Protein AF-A0A9E2EKY1-F1 (afdb_monomer_lite)

Foldseek 3Di:
DPPQQKAKAKDFDAPQWGADRVRDIDGDHDDAWDKTWMKMWIDSPPDIDIDTDIDTDHDPDPQFDWKAWDQWKWWQDPVRDTDTDGLVRPEEEDEAPDKTKIATDIAGPVRFDKFKAKDQDQPQWGAGRRRIIIGGRHALSLQVDFTWMWMWIGGPNGIDIDIYTYHYHYHPPQALLSAQPRHDQLSVLLNCVLNVNPCRQVVVPQLRGSPCNNVDDDCPPCLCPQLPHPDDDPPDACVNCVPPALSNQQSVCVVNVNDCRQVPDRSGGCLPVPCPHSSPPRPPPPDD

pLDDT: mean 80.79, std 17.16, range [29.14, 98.75]

Secondary structure (DSSP, 8-state):
------EEEEESPPTTEEE-TTS-EEE---S-SEEE--EEEEE-SS-EEEEE--EEEPPPPPPPPPPEE-SEEEEE-TT--EEEEEGGG--EEEEBT-EEEEE--EE-TT-PPPEEEEESPPTTEEE-TTSEEEEEBPTTGGGGPSEEEEEEEEETTEEEEEEEEEEEE--TT--HHHHHTTS-HHHHHHHHHHTT--TTT-TT-SS-TTHHHHHTTT-TTSHHHHS--TTPPTT--TTTTTTS-HHHHHHHHHHTT--GGGB-SSSSBTTTTTTTSSTTSSSSSS--

Radius of gyration: 36.33 Å; chains: 1; bounding box: 93×39×95 Å

Structure (mmCIF, N/CA/C/O backbone):
data_AF-A0A9E2EKY1-F1
#
_entry.id   AF-A0A9E2EKY1-F1
#
loop_
_atom_site.group_PDB
_atom_site.id
_atom_site.type_symbol
_atom_site.label_atom_id
_atom_site.label_alt_id
_atom_site.label_comp_id
_atom_site.label_asym_id
_atom_site.label_entity_id
_atom_site.label_seq_id
_atom_site.pdbx_PDB_ins_code
_atom_site.Cartn_x
_atom_site.Cartn_y
_atom_site.Cartn_z
_atom_site.occupancy
_atom_site.B_iso_or_equiv
_atom_site.auth_seq_id
_atom_site.auth_comp_id
_atom_site.auth_asym_id
_atom_site.auth_atom_id
_atom_site.pdbx_PDB_model_num
ATOM 1 N N . SER A 1 1 ? -60.606 -10.932 40.056 1.00 46.78 1 SER A N 1
ATOM 2 C CA . SER A 1 1 ? -59.665 -9.911 39.573 1.00 46.78 1 SER A CA 1
ATOM 3 C C . SER A 1 1 ? -60.451 -8.624 39.440 1.00 46.78 1 SER A C 1
ATOM 5 O O . SER A 1 1 ? -61.102 -8.417 38.422 1.00 46.78 1 SER A O 1
ATOM 7 N N . GLU A 1 2 ? -60.508 -7.845 40.518 1.00 49.62 2 GLU A N 1
ATOM 8 C CA . GLU A 1 2 ? -61.021 -6.471 40.477 1.00 49.62 2 GLU A CA 1
ATOM 9 C C . GLU A 1 2 ? -60.012 -5.677 39.631 1.00 49.62 2 GLU A C 1
ATOM 11 O O . GLU A 1 2 ? -58.808 -5.865 39.791 1.00 49.62 2 GLU A O 1
ATOM 16 N N . GLY A 1 3 ? -60.466 -4.908 38.645 1.00 52.19 3 GLY A N 1
ATOM 17 C CA . GLY A 1 3 ? -59.608 -4.182 37.700 1.00 52.19 3 GLY A CA 1
ATOM 18 C C . GLY A 1 3 ? -58.912 -2.966 38.314 1.00 52.19 3 GLY A C 1
ATOM 19 O O . GLY A 1 3 ? -58.930 -1.901 37.701 1.00 52.19 3 GLY A O 1
ATOM 20 N N . ASP A 1 4 ? -58.352 -3.112 39.513 1.00 62.75 4 ASP A N 1
ATOM 21 C CA . ASP A 1 4 ? -57.674 -2.036 40.222 1.00 62.75 4 ASP A CA 1
ATOM 22 C C . ASP A 1 4 ? -56.383 -1.665 39.487 1.00 62.75 4 ASP A C 1
ATOM 24 O O . ASP A 1 4 ? -55.585 -2.517 39.080 1.00 62.75 4 ASP A O 1
ATOM 28 N N . GLY A 1 5 ? -56.213 -0.365 39.245 1.00 80.62 5 GLY A N 1
ATOM 29 C CA . GLY A 1 5 ? -55.049 0.165 38.550 1.00 80.62 5 GLY A CA 1
ATOM 30 C C . GLY A 1 5 ? -53.796 -0.032 39.394 1.00 80.62 5 GLY A C 1
ATOM 31 O O . GLY A 1 5 ? -53.671 0.562 40.462 1.00 80.62 5 GLY A O 1
ATOM 32 N N . LEU A 1 6 ? -52.855 -0.839 38.905 1.00 89.12 6 LEU A N 1
ATOM 33 C CA . LEU A 1 6 ? -51.569 -1.020 39.568 1.00 89.12 6 LEU A CA 1
ATOM 34 C C . LEU A 1 6 ? -50.714 0.236 39.413 1.00 89.12 6 LEU A C 1
ATOM 36 O O . LEU A 1 6 ? -50.553 0.756 38.309 1.00 89.12 6 LEU A O 1
ATOM 40 N N . THR A 1 7 ? -50.134 0.693 40.518 1.00 90.94 7 THR A N 1
ATOM 41 C CA . THR A 1 7 ? -49.150 1.776 40.518 1.00 90.94 7 THR A CA 1
ATOM 42 C C . THR A 1 7 ? -47.769 1.199 40.787 1.00 90.94 7 THR A C 1
ATOM 44 O O . THR A 1 7 ? -47.569 0.495 41.777 1.00 90.94 7 THR A O 1
ATOM 47 N N . PHE A 1 8 ? -46.816 1.508 39.910 1.00 94.56 8 PHE A N 1
ATOM 48 C CA . PHE A 1 8 ? -45.422 1.089 40.026 1.00 94.56 8 PHE A CA 1
ATOM 49 C C . PHE A 1 8 ? -44.554 2.253 40.499 1.00 94.56 8 PHE A C 1
ATOM 51 O O . PHE A 1 8 ? -44.720 3.390 40.059 1.00 94.56 8 PHE A O 1
ATOM 58 N N . SER A 1 9 ? -43.615 1.966 41.394 1.00 94.19 9 SER A N 1
ATOM 59 C CA . SER A 1 9 ? -42.577 2.909 41.802 1.00 94.19 9 SER A CA 1
ATOM 60 C C . SER A 1 9 ? -41.261 2.182 42.054 1.00 94.19 9 SER A C 1
ATOM 62 O O . SER A 1 9 ? -41.240 0.986 42.346 1.00 94.19 9 SER A O 1
ATOM 64 N N . ALA A 1 10 ? -40.147 2.903 41.943 1.00 96.56 10 ALA A N 1
ATOM 65 C CA . ALA A 1 10 ? -38.825 2.364 42.221 1.00 96.56 10 ALA A CA 1
ATOM 66 C C . ALA A 1 10 ? -37.987 3.354 43.030 1.00 96.56 10 ALA A C 1
ATOM 68 O O . ALA A 1 10 ? -38.061 4.567 42.833 1.00 96.56 10 ALA A O 1
ATOM 69 N N . SER A 1 11 ? -37.159 2.821 43.923 1.00 96.00 11 SER A N 1
ATOM 70 C CA . SER A 1 11 ? -36.158 3.570 44.683 1.00 96.00 11 SER A CA 1
ATOM 71 C C . SER A 1 11 ? -34.792 2.896 44.558 1.00 96.00 11 SER A C 1
ATOM 73 O O . SER A 1 11 ? -34.702 1.711 44.239 1.00 96.00 11 SER A O 1
ATOM 75 N N . GLY A 1 12 ? -33.710 3.652 44.759 1.00 94.88 12 GLY A N 1
ATOM 76 C CA . GLY A 1 12 ? -32.348 3.117 44.638 1.00 94.88 12 GLY A CA 1
ATOM 77 C C . GLY A 1 12 ? -31.912 2.780 43.206 1.00 94.88 12 GLY A C 1
ATOM 78 O O . GLY A 1 12 ? -30.931 2.059 43.033 1.00 94.88 12 GLY A O 1
ATOM 79 N N . LEU A 1 13 ? -32.623 3.282 42.187 1.00 95.56 13 LEU A N 1
ATOM 80 C CA . LEU A 1 13 ? -32.183 3.203 40.792 1.00 95.56 13 LEU A CA 1
ATOM 81 C C . LEU A 1 13 ? -30.852 3.959 40.599 1.00 95.56 13 LEU A C 1
ATOM 83 O O . LEU A 1 13 ? -30.637 4.981 41.262 1.00 95.56 13 LEU A O 1
ATOM 87 N N . PRO A 1 14 ? -29.975 3.508 39.680 1.00 96.06 14 PRO A N 1
ATOM 88 C CA . PRO A 1 14 ? -28.796 4.278 39.304 1.00 96.06 14 PRO A CA 1
ATOM 89 C C . PRO A 1 14 ? -29.175 5.674 38.787 1.00 96.06 14 PRO A C 1
ATOM 91 O O . PRO A 1 14 ? -30.217 5.858 38.152 1.00 96.06 14 PRO A O 1
ATOM 94 N N . ALA A 1 15 ? -28.325 6.670 39.047 1.00 94.69 15 ALA A N 1
ATOM 95 C CA . ALA A 1 15 ? -28.591 8.052 38.650 1.00 94.69 15 ALA A CA 1
ATOM 96 C C . ALA A 1 15 ? -28.828 8.158 37.134 1.00 94.69 15 ALA A C 1
ATOM 98 O O . ALA A 1 15 ? -28.010 7.684 36.347 1.00 94.69 15 ALA A O 1
ATOM 99 N N . GLY A 1 16 ? -29.933 8.796 36.741 1.00 93.44 16 GLY A N 1
ATOM 100 C CA . GLY A 1 16 ? -30.347 8.940 35.342 1.00 93.44 16 GLY A CA 1
ATOM 101 C C . GLY A 1 16 ? -31.377 7.911 34.867 1.00 93.44 16 GLY A C 1
ATOM 102 O O . GLY A 1 16 ? -32.014 8.149 33.845 1.00 93.44 16 GLY A O 1
ATOM 103 N N . ALA A 1 17 ? -31.609 6.829 35.622 1.00 96.12 17 ALA A N 1
ATOM 104 C CA . ALA A 1 17 ? -32.729 5.917 35.392 1.00 96.12 17 ALA A CA 1
ATOM 105 C C . ALA A 1 17 ? -34.004 6.391 36.109 1.00 96.12 17 ALA A C 1
ATOM 107 O O . ALA A 1 17 ? -33.968 6.824 37.262 1.00 96.12 17 ALA A O 1
ATOM 108 N N . VAL A 1 18 ? -35.147 6.267 35.435 1.00 95.69 18 VAL A N 1
ATOM 109 C CA . VAL A 1 18 ? -36.478 6.631 35.939 1.00 95.69 18 VAL A CA 1
ATOM 110 C C . VAL A 1 18 ? -37.470 5.532 35.568 1.00 95.69 18 VAL A C 1
ATOM 112 O O . VAL A 1 18 ? -37.420 5.010 34.458 1.00 95.69 18 VAL A O 1
ATOM 115 N N . MET A 1 19 ? -38.373 5.185 36.488 1.00 95.94 19 MET A N 1
ATOM 116 C CA . MET A 1 19 ? -39.484 4.264 36.235 1.00 95.94 19 MET A CA 1
ATOM 117 C C . MET A 1 19 ? -40.773 5.047 35.963 1.00 95.94 19 MET A C 1
ATOM 119 O O . MET A 1 19 ? -41.102 5.955 36.728 1.00 95.94 19 MET A O 1
ATOM 123 N N . ASP A 1 20 ? -41.497 4.696 34.899 1.00 92.62 20 ASP A N 1
ATOM 124 C CA . ASP A 1 20 ? -42.830 5.241 34.627 1.00 92.62 20 ASP A CA 1
ATOM 125 C C . ASP A 1 20 ? -43.954 4.458 35.336 1.00 92.62 20 ASP A C 1
ATOM 127 O O . ASP A 1 20 ? -43.731 3.430 35.978 1.00 92.62 20 ASP A O 1
ATOM 131 N N . SER A 1 21 ? -45.196 4.935 35.212 1.00 86.94 21 SER A N 1
ATOM 132 C CA . SER A 1 21 ? -46.360 4.319 35.862 1.00 86.94 21 SER A CA 1
ATOM 133 C C . SER A 1 21 ? -46.747 2.945 35.304 1.00 86.94 21 SER A C 1
ATOM 135 O O . SER A 1 21 ? -47.619 2.298 35.875 1.00 86.94 21 SER A O 1
ATOM 137 N N . THR A 1 22 ? -46.130 2.492 34.208 1.00 88.44 22 THR A N 1
ATOM 138 C CA . THR A 1 22 ? -46.307 1.142 33.648 1.00 88.44 22 THR A CA 1
ATOM 139 C C . THR A 1 22 ? -45.242 0.158 34.139 1.00 88.44 22 THR A C 1
ATOM 141 O O . THR A 1 22 ? -45.314 -1.030 33.826 1.00 88.44 22 THR A O 1
ATOM 144 N N . GLY A 1 23 ? -44.267 0.636 34.921 1.00 90.25 23 GLY A N 1
ATOM 145 C CA . GLY A 1 23 ? -43.134 -0.150 35.403 1.00 90.25 23 GLY A CA 1
ATOM 146 C C . GLY A 1 23 ? -41.948 -0.186 34.434 1.00 90.25 23 GLY A C 1
ATOM 147 O O . GLY A 1 23 ? -40.977 -0.897 34.696 1.00 90.25 23 GLY A O 1
ATOM 148 N N . LEU A 1 24 ? -41.985 0.575 33.334 1.00 94.75 24 LEU A N 1
ATOM 149 C CA . LEU A 1 24 ? -40.870 0.661 32.397 1.00 94.75 24 LEU A CA 1
ATOM 150 C C . LEU A 1 24 ? -39.786 1.583 32.966 1.00 94.75 24 LEU A C 1
ATOM 152 O O . LEU A 1 24 ? -40.032 2.754 33.254 1.00 94.75 24 LEU A O 1
ATOM 156 N N . VAL A 1 25 ? -38.568 1.054 33.106 1.00 96.19 25 VAL A N 1
ATOM 157 C CA . VAL A 1 25 ? -37.387 1.835 33.493 1.00 96.19 25 VAL A CA 1
ATOM 158 C C . VAL A 1 25 ? -36.675 2.328 32.236 1.00 96.19 25 VAL A C 1
ATOM 160 O O . VAL A 1 25 ? -36.283 1.527 31.391 1.00 96.19 25 VAL A O 1
ATOM 163 N N . THR A 1 26 ? -36.488 3.640 32.117 1.00 95.69 26 THR A N 1
ATOM 164 C CA . THR A 1 26 ? -35.781 4.291 31.002 1.00 95.69 26 THR A CA 1
ATOM 165 C C . THR A 1 26 ? -34.764 5.307 31.514 1.00 95.69 26 THR A C 1
ATOM 167 O O . THR A 1 26 ? -34.753 5.641 32.698 1.00 95.69 26 THR A O 1
ATOM 170 N N . GLY A 1 27 ? -33.910 5.806 30.620 1.00 93.75 27 GLY A N 1
ATOM 171 C CA . GLY A 1 27 ? -32.989 6.905 30.899 1.00 93.75 27 GLY A CA 1
ATOM 172 C C . GLY A 1 27 ? -31.544 6.607 30.516 1.00 93.75 27 GLY A C 1
ATOM 173 O O . GLY A 1 27 ? -31.200 5.493 30.122 1.00 93.75 27 GLY A O 1
ATOM 174 N N . THR A 1 28 ? -30.703 7.631 30.635 1.00 93.62 28 THR A N 1
ATOM 175 C CA . THR A 1 28 ? -29.258 7.551 30.396 1.00 93.62 28 THR A CA 1
ATOM 176 C C . THR A 1 28 ? -28.558 7.634 31.738 1.00 93.62 28 THR A C 1
ATOM 178 O O . THR A 1 28 ? -28.744 8.608 32.465 1.00 93.62 28 THR A O 1
ATOM 181 N N . LEU A 1 29 ? -27.765 6.620 32.077 1.00 93.94 29 LEU A N 1
ATOM 182 C CA . LEU A 1 29 ? -27.058 6.588 33.352 1.00 93.94 29 LEU A CA 1
ATOM 183 C C . LEU A 1 29 ? -25.949 7.648 33.378 1.00 93.94 29 LEU A C 1
ATOM 185 O O . LEU A 1 29 ? -25.193 7.779 32.421 1.00 93.94 29 LEU A O 1
ATOM 189 N N . VAL A 1 30 ? -25.864 8.402 34.474 1.00 90.06 30 VAL A N 1
ATOM 190 C CA . VAL A 1 30 ? -24.897 9.508 34.664 1.00 90.06 30 VAL A CA 1
ATOM 191 C C . VAL A 1 30 ? -24.090 9.376 35.964 1.00 90.06 30 VAL A C 1
ATOM 193 O O . VAL A 1 30 ? -23.465 10.331 36.418 1.00 90.06 30 VAL A O 1
ATOM 196 N N . GLY A 1 31 ? -24.143 8.203 36.599 1.00 84.12 31 GLY A N 1
ATOM 197 C CA . GLY A 1 31 ? -23.430 7.883 37.838 1.00 84.12 31 GLY A CA 1
ATOM 198 C C . GLY A 1 31 ? -22.232 6.953 37.616 1.00 84.12 31 GLY A C 1
ATOM 199 O O . GLY A 1 31 ? -22.087 6.405 36.526 1.00 84.12 31 GLY A O 1
ATOM 200 N N . PRO A 1 32 ? -21.387 6.759 38.645 1.00 89.94 32 PRO A N 1
ATOM 201 C CA . PRO A 1 32 ? -20.232 5.873 38.554 1.00 89.94 32 PRO A CA 1
ATOM 202 C C . PRO A 1 32 ? -20.650 4.417 38.3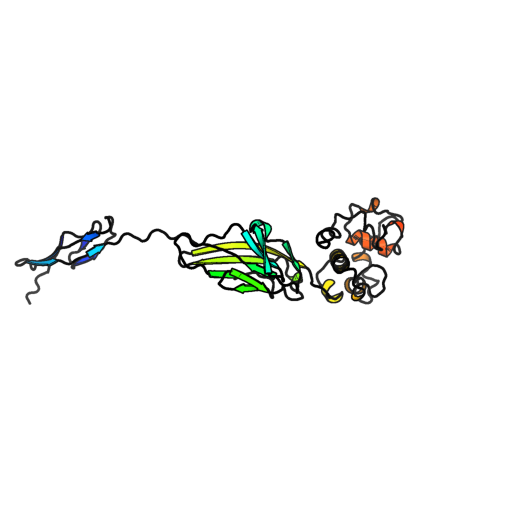31 1.00 89.94 32 PRO A C 1
ATOM 204 O O . PRO A 1 32 ? -21.728 3.991 38.752 1.00 89.94 32 PRO A O 1
ATOM 207 N N . ALA A 1 33 ? -19.748 3.629 37.753 1.00 93.06 33 ALA A N 1
ATOM 208 C CA . ALA A 1 33 ? -19.862 2.179 37.777 1.00 93.06 33 ALA A CA 1
ATOM 209 C C . ALA A 1 33 ? -20.013 1.650 39.215 1.00 93.06 33 ALA A C 1
ATOM 211 O O . ALA A 1 33 ? -19.408 2.157 40.165 1.00 93.06 33 ALA A O 1
ATOM 212 N N . GLY A 1 34 ? -20.809 0.601 39.388 1.00 94.19 34 GLY A N 1
ATOM 213 C CA . GLY A 1 34 ? -21.068 0.029 40.699 1.00 94.19 34 GLY A CA 1
ATOM 214 C C . GLY A 1 34 ? -22.214 -0.967 40.704 1.00 94.19 34 GLY A C 1
ATOM 215 O O . GLY A 1 34 ? -22.933 -1.140 39.724 1.00 94.19 34 GLY A O 1
ATOM 216 N N . THR A 1 35 ? -22.381 -1.641 41.838 1.00 96.50 35 THR A N 1
ATOM 217 C CA . THR A 1 35 ? -23.557 -2.479 42.081 1.00 96.50 35 THR A CA 1
ATOM 218 C C . THR A 1 35 ? -24.589 -1.679 42.860 1.00 96.50 35 THR A C 1
ATOM 220 O O . THR A 1 35 ? -24.308 -1.175 43.946 1.00 96.50 35 THR A O 1
ATOM 223 N N . TYR A 1 36 ? -25.782 -1.583 42.295 1.00 96.19 36 TYR A N 1
ATOM 224 C CA . TYR A 1 36 ? -26.954 -0.953 42.875 1.00 96.19 36 TYR A CA 1
ATOM 225 C C . TYR A 1 36 ? -27.949 -2.040 43.274 1.00 96.19 36 TYR A C 1
ATOM 227 O O . TYR A 1 36 ? -28.008 -3.095 42.643 1.00 96.19 36 TYR A O 1
ATOM 235 N N . THR A 1 37 ? -28.772 -1.764 44.283 1.00 97.38 37 THR A N 1
ATOM 236 C CA . THR A 1 37 ? -29.843 -2.676 44.708 1.00 97.38 37 THR A CA 1
ATOM 237 C C . THR A 1 37 ? -31.183 -1.947 44.662 1.00 97.38 37 THR A C 1
ATOM 239 O O . THR A 1 37 ? -31.691 -1.549 45.715 1.00 97.38 37 THR A O 1
ATOM 242 N N . PRO A 1 38 ? -31.745 -1.693 43.464 1.00 97.56 38 PRO A N 1
ATOM 243 C CA . PRO A 1 38 ? -33.024 -1.014 43.358 1.00 97.56 38 PRO A CA 1
ATOM 244 C C . PRO A 1 38 ? -34.131 -1.827 44.019 1.00 97.56 38 PRO A C 1
ATOM 246 O O . PRO A 1 38 ? -34.143 -3.058 43.957 1.00 97.56 38 PRO A O 1
ATOM 249 N N . VAL A 1 39 ? -35.078 -1.119 44.621 1.00 97.75 39 VAL A N 1
ATOM 250 C CA . VAL A 1 39 ? -36.300 -1.687 45.186 1.00 97.75 39 VAL A CA 1
ATOM 251 C C . VAL A 1 39 ? -37.461 -1.218 44.328 1.00 97.75 39 VAL A C 1
ATOM 253 O O . VAL A 1 39 ? -37.682 -0.013 44.205 1.00 97.75 39 VAL A O 1
ATOM 256 N N . VAL A 1 40 ? -38.190 -2.163 43.741 1.00 97.00 40 VAL A N 1
ATOM 257 C CA . VAL A 1 40 ? -39.409 -1.904 42.969 1.00 97.00 40 VAL A CA 1
ATOM 258 C C . VAL A 1 40 ? -40.606 -2.259 43.835 1.00 97.00 40 VAL A C 1
ATOM 260 O O . VAL A 1 40 ? -40.649 -3.353 44.396 1.00 97.00 40 VAL A O 1
ATOM 263 N N . THR A 1 41 ? -41.568 -1.347 43.920 1.00 95.56 41 THR A N 1
ATOM 264 C CA . THR A 1 41 ? -42.810 -1.498 44.678 1.00 95.56 41 THR A CA 1
ATOM 265 C C . THR A 1 41 ? -43.995 -1.417 43.724 1.00 95.56 41 THR A C 1
ATOM 267 O O . THR A 1 41 ? -44.077 -0.496 42.908 1.00 95.56 41 THR A O 1
ATOM 270 N N . VAL A 1 42 ? -44.922 -2.366 43.844 1.00 94.88 42 VAL A N 1
ATOM 271 C CA . VAL A 1 42 ? -46.223 -2.342 43.169 1.00 94.88 42 VAL A CA 1
ATOM 272 C C . VAL A 1 42 ? -47.332 -2.217 44.210 1.00 94.88 42 VAL A C 1
ATOM 274 O O . VAL A 1 42 ? -47.283 -2.878 45.249 1.00 94.88 42 VAL A O 1
ATOM 277 N N . SER A 1 43 ? -48.311 -1.359 43.932 1.00 92.31 43 SER A N 1
ATOM 278 C CA . SER A 1 43 ? -49.465 -1.093 44.793 1.00 92.31 43 SER A CA 1
ATOM 279 C C . SER A 1 43 ? -50.768 -1.252 44.016 1.00 92.31 43 SER A C 1
ATOM 281 O O . SER A 1 43 ? -50.854 -0.780 42.882 1.00 92.31 43 SER A O 1
ATOM 283 N N . ASP A 1 44 ? -51.784 -1.860 44.627 1.00 92.25 44 ASP A N 1
ATOM 284 C CA . ASP A 1 44 ? -53.176 -1.834 44.139 1.00 92.25 44 ASP A CA 1
ATOM 285 C C . ASP A 1 44 ? -54.015 -0.712 44.791 1.00 92.25 44 ASP A C 1
ATOM 287 O O . ASP A 1 44 ? -55.230 -0.648 44.623 1.00 92.25 44 ASP A O 1
ATOM 291 N N . GLY A 1 45 ? -53.376 0.182 45.559 1.00 88.06 45 GLY A N 1
ATOM 292 C CA . GLY A 1 45 ? -54.036 1.243 46.326 1.00 88.06 45 GLY A CA 1
ATOM 293 C C . GLY A 1 45 ? -54.495 0.820 47.727 1.00 88.06 45 GLY A C 1
ATOM 294 O O . GLY A 1 45 ? -54.858 1.681 48.530 1.00 88.06 45 GLY A O 1
ATOM 295 N N . THR A 1 46 ? -54.434 -0.474 48.054 1.00 89.19 46 THR A N 1
ATOM 296 C CA . THR A 1 46 ? -54.731 -1.016 49.391 1.00 89.19 46 THR A CA 1
ATOM 297 C C . THR A 1 46 ? -53.564 -1.794 49.991 1.00 89.19 46 THR A C 1
ATOM 299 O O . THR A 1 46 ? -53.328 -1.717 51.199 1.00 89.19 46 THR A O 1
ATOM 302 N N . THR A 1 47 ? -52.815 -2.514 49.160 1.00 91.19 47 THR A N 1
ATOM 303 C CA . THR A 1 47 ? -51.662 -3.325 49.539 1.00 91.19 47 THR A CA 1
ATOM 304 C C . THR A 1 47 ? -50.459 -2.990 48.671 1.00 91.19 47 THR A C 1
ATOM 306 O O . THR A 1 47 ? -50.598 -2.643 47.499 1.00 91.19 47 THR A O 1
ATOM 309 N N . GLU A 1 48 ? -49.265 -3.092 49.256 1.00 93.38 48 GLU A N 1
ATOM 310 C CA . GLU A 1 48 ? -47.996 -2.899 48.556 1.00 93.38 48 GLU A CA 1
ATOM 311 C C . GLU A 1 48 ? -47.119 -4.137 48.696 1.00 93.38 48 GLU A C 1
ATOM 313 O O . GLU A 1 48 ? -47.005 -4.723 49.776 1.00 93.38 48 GLU A O 1
ATOM 318 N N . VAL A 1 49 ? -46.463 -4.510 47.602 1.00 96.44 49 VAL A N 1
ATOM 319 C CA . VAL A 1 49 ? -45.449 -5.564 47.579 1.00 96.44 49 VAL A CA 1
ATOM 320 C C . VAL A 1 49 ? -44.200 -5.005 46.921 1.00 96.44 49 VAL A C 1
ATOM 322 O O . VAL A 1 49 ? -44.282 -4.345 45.884 1.00 96.44 49 VAL A O 1
ATOM 325 N N . SER A 1 50 ? -43.037 -5.277 47.510 1.00 96.69 50 SER A N 1
ATOM 326 C CA . SER A 1 50 ? -41.754 -4.854 46.964 1.00 96.69 50 SER A CA 1
ATOM 327 C C . SER A 1 50 ? -40.803 -6.020 46.738 1.00 96.69 50 SER A C 1
ATOM 329 O O . SER A 1 50 ? -40.882 -7.071 47.377 1.00 96.69 50 SER A O 1
ATOM 331 N N . THR A 1 51 ? -39.894 -5.830 45.792 1.00 97.50 51 THR A N 1
ATOM 332 C CA . THR A 1 51 ? -38.790 -6.745 45.520 1.00 97.50 51 THR A CA 1
ATOM 333 C C . THR A 1 51 ? -37.536 -5.951 45.199 1.00 97.50 51 THR A C 1
ATOM 335 O O . THR A 1 51 ? -37.613 -4.798 44.768 1.00 97.50 51 THR A O 1
ATOM 338 N N . SER A 1 52 ? -36.376 -6.558 45.417 1.00 97.19 52 SER A N 1
ATOM 339 C CA . SER A 1 52 ? -35.092 -5.968 45.068 1.00 97.19 52 SER A CA 1
ATOM 340 C C . SER A 1 52 ? -34.277 -6.911 44.202 1.00 97.19 52 SER A C 1
ATOM 342 O O . SER A 1 52 ? -34.420 -8.133 44.258 1.00 97.19 52 SER A O 1
ATOM 344 N N . PHE A 1 53 ? -33.414 -6.328 43.381 1.00 96.44 53 PHE A N 1
ATOM 345 C CA . PHE A 1 53 ? -32.495 -7.067 42.527 1.00 96.44 53 PHE A CA 1
ATOM 346 C C . PHE A 1 53 ? -31.142 -6.364 42.485 1.00 96.44 53 PHE A C 1
ATOM 348 O O . PHE A 1 53 ? -31.040 -5.177 42.781 1.00 96.44 53 PHE A O 1
ATOM 355 N N . SER A 1 54 ? -30.096 -7.109 42.133 1.00 97.00 54 SER A N 1
ATOM 356 C CA . SER A 1 54 ? -28.764 -6.545 41.918 1.00 97.00 54 SER A CA 1
ATOM 357 C C . SER A 1 54 ? -28.666 -5.993 40.499 1.00 97.00 54 SER A C 1
ATOM 359 O O . SER A 1 54 ? -28.905 -6.725 39.537 1.00 97.00 54 SER A O 1
ATOM 361 N N . TRP A 1 55 ? -28.308 -4.719 40.365 1.00 95.81 55 TRP A N 1
ATOM 362 C CA . TRP A 1 55 ? -28.024 -4.068 39.090 1.00 95.81 55 TRP A CA 1
ATOM 363 C C . TRP A 1 55 ? -26.564 -3.630 39.064 1.00 95.81 55 TRP A C 1
ATOM 365 O O . TRP A 1 55 ? -26.166 -2.696 39.756 1.00 95.81 55 TRP A O 1
ATOM 375 N N . VAL A 1 56 ? -25.762 -4.286 38.229 1.00 95.06 56 VAL A N 1
ATOM 376 C CA . VAL A 1 56 ? -24.379 -3.877 37.967 1.00 95.06 56 VAL A CA 1
ATOM 377 C C . VAL A 1 56 ? -24.355 -2.853 36.833 1.00 95.06 56 VAL A C 1
ATOM 379 O O . VAL A 1 56 ? -24.728 -3.164 35.704 1.00 95.06 56 VAL A O 1
ATOM 382 N N . VAL A 1 57 ? -23.928 -1.631 37.140 1.00 94.56 57 VAL A N 1
ATOM 383 C CA . VAL A 1 57 ? -23.600 -0.591 36.160 1.00 94.56 57 VAL A CA 1
ATOM 384 C C . VAL A 1 57 ? -22.101 -0.667 35.903 1.00 94.56 57 VAL A C 1
ATOM 386 O O . VAL A 1 57 ? -21.308 -0.555 36.836 1.00 94.56 57 VAL A O 1
ATOM 389 N N . SER A 1 58 ? -21.709 -0.887 34.653 1.00 91.94 58 SER A N 1
ATOM 390 C CA . SER A 1 58 ? -20.311 -0.844 34.224 1.00 91.94 58 SER A CA 1
ATOM 391 C C . SER A 1 58 ? -19.951 0.541 33.696 1.00 91.94 58 SER A C 1
ATOM 393 O O . SER A 1 58 ? -20.799 1.228 33.126 1.00 91.94 58 SER A O 1
ATOM 395 N N . GLU A 1 59 ? -18.683 0.916 33.834 1.00 89.00 59 GLU A N 1
ATOM 396 C CA . GLU A 1 59 ? -18.134 2.074 33.125 1.00 89.00 59 GLU A CA 1
ATOM 397 C C . GLU A 1 59 ? -18.141 1.773 31.616 1.00 89.00 59 GLU A C 1
ATOM 399 O O . GLU A 1 59 ? -17.954 0.605 31.239 1.00 89.00 59 GLU A O 1
ATOM 404 N N . PRO A 1 60 ? -18.355 2.767 30.736 1.00 83.25 60 PRO A N 1
ATOM 405 C CA . PRO A 1 60 ? -18.112 2.582 29.314 1.00 83.25 60 PRO A CA 1
ATOM 406 C C . PRO A 1 60 ? -16.666 2.129 29.090 1.00 83.25 60 PRO A C 1
ATOM 408 O O . PRO A 1 60 ? -15.753 2.569 29.792 1.00 83.25 60 PRO A O 1
ATOM 411 N N . ALA A 1 61 ? -16.441 1.262 28.101 1.00 82.75 61 ALA A N 1
ATOM 412 C CA . ALA A 1 61 ? -15.077 0.969 27.680 1.00 82.75 61 ALA A CA 1
ATOM 413 C C . ALA A 1 61 ? -14.389 2.277 27.234 1.00 82.75 61 ALA A C 1
ATOM 415 O O . ALA A 1 61 ? -15.058 3.134 26.640 1.00 82.75 61 ALA A O 1
ATOM 416 N N . PRO A 1 62 ? -13.083 2.452 27.502 1.00 85.12 62 PRO A N 1
ATOM 417 C CA . PRO A 1 62 ? -12.337 3.581 26.966 1.00 85.12 62 PRO A CA 1
ATOM 418 C C . PRO A 1 62 ? -12.484 3.645 25.438 1.00 85.12 62 PRO A C 1
ATOM 420 O O . PRO A 1 62 ? -12.523 2.587 24.798 1.00 85.12 62 PRO A O 1
ATOM 423 N N . PRO A 1 63 ? -12.552 4.848 24.835 1.00 89.94 63 PRO A N 1
ATOM 424 C CA . PRO A 1 63 ? -12.464 4.984 23.387 1.00 89.94 63 PRO A CA 1
ATOM 425 C C . PRO A 1 63 ? -11.220 4.255 22.883 1.00 89.94 63 PRO A C 1
ATOM 427 O O . PRO A 1 63 ? -10.145 4.442 23.445 1.00 89.94 63 PRO A O 1
ATOM 430 N N . GLN A 1 64 ? -11.392 3.417 21.869 1.00 93.75 64 GLN A N 1
ATOM 431 C CA . GLN A 1 64 ? -10.291 2.680 21.260 1.00 93.75 64 GLN A CA 1
ATOM 432 C C . GLN A 1 64 ? -9.680 3.518 20.130 1.00 93.75 64 GLN A C 1
ATOM 434 O O . GLN A 1 64 ? -10.406 4.230 19.427 1.00 93.75 64 GLN A O 1
ATOM 439 N N . ALA A 1 65 ? -8.365 3.446 19.968 1.00 95.31 65 ALA A N 1
ATOM 440 C CA . ALA A 1 65 ? -7.599 4.091 18.915 1.00 95.31 65 ALA A CA 1
ATOM 441 C C . ALA A 1 65 ? -7.288 3.092 17.784 1.00 95.31 65 ALA A C 1
ATOM 443 O O . ALA A 1 65 ? -7.091 1.908 18.046 1.00 95.31 65 ALA A O 1
ATOM 444 N N . PRO A 1 66 ? -7.243 3.536 16.515 1.00 97.06 66 PRO A N 1
ATOM 445 C CA . PRO A 1 66 ? -6.833 2.668 15.417 1.00 97.06 66 PRO A CA 1
ATOM 446 C C . PRO A 1 66 ? -5.337 2.299 15.518 1.00 97.06 66 PRO A C 1
ATOM 448 O O . PRO A 1 66 ? -4.585 2.964 16.236 1.00 97.06 66 PRO A O 1
ATOM 451 N N . PRO A 1 67 ? -4.877 1.280 14.767 1.00 98.12 67 PRO A N 1
ATOM 452 C CA . PRO A 1 67 ? -3.463 0.917 14.719 1.00 98.12 67 PRO A CA 1
ATOM 453 C C . PRO A 1 67 ? -2.560 2.051 14.232 1.00 98.12 67 PRO A C 1
ATOM 455 O O . PRO A 1 67 ? -2.935 2.828 13.356 1.00 98.12 67 PRO A O 1
ATOM 458 N N . GLU A 1 68 ? -1.330 2.095 14.732 1.00 97.50 68 GLU A N 1
ATOM 459 C CA . GLU A 1 68 ? -0.301 3.048 14.319 1.00 97.50 68 GLU A CA 1
ATOM 460 C C . GLU A 1 68 ? 0.837 2.317 13.601 1.00 97.50 68 GLU A C 1
ATOM 462 O O . GLU A 1 68 ? 1.379 1.339 14.119 1.00 97.50 68 GLU A O 1
ATOM 467 N N . PHE A 1 69 ? 1.214 2.785 12.408 1.00 97.88 69 PHE A N 1
ATOM 468 C CA . PHE A 1 69 ? 2.378 2.259 11.692 1.00 97.88 69 PHE A CA 1
ATOM 469 C C . PHE A 1 69 ? 3.684 2.597 12.418 1.00 97.88 69 PHE A C 1
ATOM 471 O O . PHE A 1 69 ? 3.853 3.687 12.967 1.00 97.88 69 PHE A O 1
ATOM 478 N N . ALA A 1 70 ? 4.649 1.680 12.353 1.00 96.88 70 ALA A N 1
ATOM 479 C CA . ALA A 1 70 ? 6.034 1.993 12.671 1.00 96.88 70 ALA A CA 1
ATOM 480 C C . ALA A 1 70 ? 6.573 3.050 11.691 1.00 96.88 70 ALA A C 1
ATOM 482 O O . ALA A 1 70 ? 6.146 3.117 10.543 1.00 96.88 70 ALA A O 1
ATOM 483 N N . ALA A 1 71 ? 7.545 3.859 12.120 1.00 96.00 71 ALA A N 1
ATOM 484 C CA . ALA A 1 71 ? 8.122 4.897 11.259 1.00 96.00 71 ALA A CA 1
ATOM 485 C C . ALA A 1 71 ? 8.856 4.326 10.030 1.00 96.00 71 ALA A C 1
ATOM 487 O O . ALA A 1 71 ? 9.022 5.026 9.033 1.00 96.00 71 ALA A O 1
ATOM 488 N N . THR A 1 72 ? 9.296 3.071 10.101 1.00 96.06 72 THR A N 1
ATOM 489 C CA . THR A 1 72 ? 10.038 2.384 9.045 1.00 96.06 72 THR A CA 1
ATOM 490 C C . THR A 1 72 ? 9.309 1.128 8.580 1.00 96.06 72 THR A C 1
ATOM 492 O O . THR A 1 72 ? 8.594 0.488 9.354 1.00 96.06 72 THR A O 1
ATOM 495 N N . ALA A 1 73 ? 9.548 0.752 7.328 1.00 96.25 73 ALA A N 1
ATOM 496 C CA . ALA A 1 73 ? 9.302 -0.590 6.814 1.00 96.25 73 ALA A CA 1
ATOM 497 C C . ALA A 1 73 ? 10.637 -1.244 6.449 1.00 96.25 73 ALA A C 1
ATOM 499 O O . ALA A 1 73 ? 11.610 -0.558 6.137 1.00 96.25 73 ALA A O 1
ATOM 500 N N . ASP A 1 74 ? 10.675 -2.568 6.491 1.00 95.69 74 ASP A N 1
ATOM 501 C CA . ASP A 1 74 ? 11.896 -3.344 6.312 1.00 95.69 74 ASP A CA 1
ATOM 502 C C . ASP A 1 74 ? 11.953 -3.913 4.894 1.00 95.69 74 ASP A C 1
ATOM 504 O O . ASP A 1 74 ? 11.149 -4.779 4.547 1.00 95.69 74 ASP A O 1
ATOM 508 N N . TRP A 1 75 ? 12.906 -3.458 4.081 1.00 92.62 75 TRP A N 1
ATOM 509 C CA . TRP A 1 75 ? 13.250 -4.111 2.818 1.00 92.62 75 TRP A CA 1
ATOM 510 C C . TRP A 1 75 ? 14.065 -5.367 3.082 1.00 92.62 75 TRP A C 1
ATOM 512 O O . TRP A 1 75 ? 15.003 -5.345 3.880 1.00 92.62 75 TRP A O 1
ATOM 522 N N . ILE A 1 76 ? 13.724 -6.453 2.397 1.00 90.06 76 ILE A N 1
ATOM 523 C CA . ILE A 1 76 ? 14.386 -7.744 2.550 1.00 90.06 76 ILE A CA 1
ATOM 524 C C . ILE A 1 76 ? 14.980 -8.140 1.202 1.00 90.06 76 ILE A C 1
ATOM 526 O O . ILE A 1 76 ? 14.258 -8.343 0.227 1.00 90.06 76 ILE A O 1
ATOM 530 N N . ASP A 1 77 ? 16.306 -8.238 1.128 1.00 87.12 77 ASP A N 1
ATOM 531 C CA . ASP A 1 77 ? 16.955 -8.695 -0.101 1.00 87.12 77 ASP A CA 1
ATOM 532 C C . ASP A 1 77 ? 16.809 -10.216 -0.296 1.00 87.12 77 ASP A C 1
ATOM 534 O O . ASP A 1 77 ? 16.338 -10.961 0.565 1.00 87.12 77 ASP A O 1
ATOM 538 N N . THR A 1 78 ? 17.262 -10.719 -1.445 1.00 87.56 78 THR A N 1
ATOM 539 C CA . THR A 1 78 ? 17.196 -12.158 -1.759 1.00 87.56 78 THR A CA 1
ATOM 540 C C . THR A 1 78 ? 18.063 -13.024 -0.830 1.00 87.56 78 THR A C 1
ATOM 542 O O . THR A 1 78 ? 17.835 -14.230 -0.725 1.00 87.56 78 THR A O 1
ATOM 545 N N . ALA A 1 79 ? 19.048 -12.438 -0.143 1.00 89.19 79 ALA A N 1
ATOM 546 C CA . ALA A 1 79 ? 19.861 -13.122 0.860 1.00 89.19 79 ALA A CA 1
ATOM 547 C C . ALA A 1 79 ? 19.207 -13.121 2.259 1.00 89.19 79 ALA A C 1
ATOM 549 O O . ALA A 1 79 ? 19.704 -13.800 3.159 1.00 89.19 79 ALA A O 1
ATOM 550 N N . GLY A 1 80 ? 18.084 -12.415 2.434 1.00 89.75 80 GLY A N 1
ATOM 551 C CA . GLY A 1 80 ? 17.364 -12.274 3.696 1.00 89.75 80 GLY A CA 1
ATOM 552 C C . GLY A 1 80 ? 17.922 -11.181 4.609 1.00 89.75 80 GLY A C 1
ATOM 553 O O . GLY A 1 80 ? 17.588 -11.159 5.796 1.00 89.75 80 GLY A O 1
ATOM 554 N N . ASN A 1 81 ? 18.783 -10.297 4.100 1.00 91.62 81 ASN A N 1
ATOM 555 C CA . ASN A 1 81 ? 19.245 -9.140 4.858 1.00 91.62 81 ASN A CA 1
ATOM 556 C C . ASN A 1 81 ? 18.120 -8.109 4.955 1.00 91.62 81 ASN A C 1
ATOM 558 O O . ASN A 1 81 ? 17.384 -7.898 3.994 1.00 91.62 81 ASN A O 1
ATOM 562 N N . VAL A 1 82 ? 18.014 -7.467 6.118 1.00 93.94 82 VAL A N 1
ATOM 563 C CA . VAL A 1 82 ? 16.959 -6.500 6.427 1.00 93.94 82 VAL A CA 1
ATOM 564 C C . VAL A 1 82 ? 17.517 -5.082 6.407 1.00 93.94 82 VAL A C 1
ATOM 566 O O . VAL A 1 82 ? 18.493 -4.787 7.102 1.00 93.94 82 VAL A O 1
ATOM 569 N N . PHE A 1 83 ? 16.856 -4.203 5.660 1.00 91.81 83 PHE A N 1
ATOM 570 C CA . PHE A 1 83 ? 17.203 -2.797 5.503 1.00 91.81 83 PHE A CA 1
ATOM 571 C C . PHE A 1 83 ? 16.000 -1.925 5.894 1.00 91.81 83 PHE A C 1
ATOM 573 O O . PHE A 1 83 ? 15.031 -1.851 5.138 1.00 91.81 83 PHE A O 1
ATOM 580 N N . PRO A 1 84 ? 16.019 -1.283 7.075 1.00 93.44 84 PRO A N 1
ATOM 581 C CA . PRO A 1 84 ? 14.934 -0.405 7.488 1.00 93.44 84 PRO A CA 1
ATOM 582 C C . PRO A 1 84 ? 14.952 0.888 6.667 1.00 93.44 84 PRO A C 1
ATOM 584 O O . PRO A 1 84 ? 15.955 1.602 6.636 1.00 93.44 84 PRO A O 1
ATOM 587 N N . THR A 1 85 ? 13.813 1.218 6.069 1.00 90.81 85 THR A N 1
ATOM 588 C CA . THR A 1 85 ? 13.598 2.427 5.267 1.00 90.81 85 THR A CA 1
ATOM 589 C C . THR A 1 85 ? 12.472 3.238 5.888 1.00 90.81 85 THR A C 1
ATOM 591 O O . THR A 1 85 ? 11.446 2.684 6.288 1.00 90.81 85 THR A O 1
ATOM 594 N N . LEU A 1 86 ? 12.648 4.556 5.999 1.00 91.94 86 LEU A N 1
ATOM 595 C CA . LEU A 1 86 ? 11.591 5.448 6.476 1.00 91.94 86 LEU A CA 1
ATO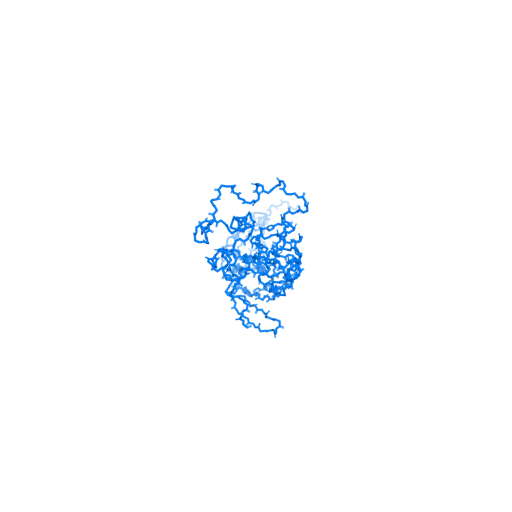M 596 C C . LEU A 1 86 ? 10.367 5.319 5.561 1.00 91.94 86 LEU A C 1
ATOM 598 O O . LEU A 1 86 ? 10.510 5.327 4.343 1.00 91.94 86 LEU A O 1
ATOM 602 N N . LEU A 1 87 ? 9.159 5.24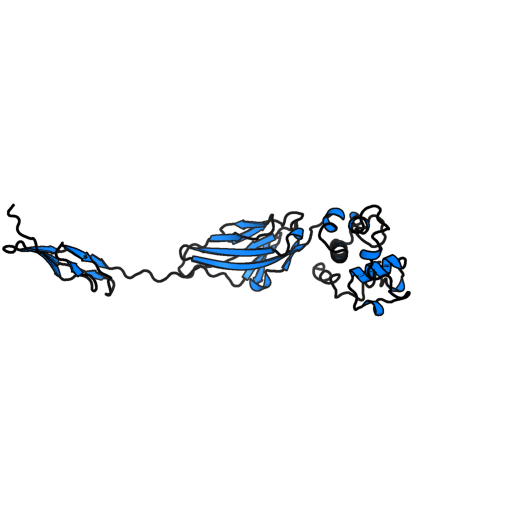3 6.127 1.00 90.62 87 LEU A N 1
ATOM 603 C CA . LEU A 1 87 ? 7.939 5.116 5.318 1.00 90.62 87 LEU A CA 1
ATOM 604 C C . LEU A 1 87 ? 7.778 6.254 4.302 1.00 90.62 87 LEU A C 1
ATOM 606 O O . LEU A 1 87 ? 7.297 6.023 3.198 1.00 90.62 87 LEU A O 1
ATOM 610 N N . ALA A 1 88 ? 8.214 7.463 4.660 1.00 87.19 88 ALA A N 1
ATOM 611 C CA . ALA A 1 88 ? 8.187 8.624 3.772 1.00 87.19 88 ALA A CA 1
ATOM 612 C C . ALA A 1 88 ? 9.113 8.483 2.548 1.00 87.19 88 ALA A C 1
ATOM 614 O O . ALA A 1 88 ? 8.872 9.139 1.539 1.00 87.19 88 ALA A O 1
ATOM 615 N N . ASP A 1 89 ? 10.118 7.608 2.629 1.00 87.50 89 ASP A N 1
ATOM 616 C CA . ASP A 1 89 ? 11.135 7.389 1.598 1.00 87.50 89 ASP A CA 1
ATOM 617 C C . ASP A 1 89 ? 10.929 6.051 0.863 1.00 87.50 89 ASP A C 1
ATOM 619 O O . ASP A 1 89 ? 11.771 5.634 0.076 1.00 87.50 89 ASP A O 1
ATOM 623 N N . LEU A 1 90 ? 9.826 5.339 1.130 1.00 85.94 90 LEU A N 1
ATOM 624 C CA . LEU A 1 90 ? 9.563 4.011 0.561 1.00 85.94 90 LEU A CA 1
ATOM 625 C C . LEU A 1 90 ? 9.108 4.052 -0.912 1.00 85.94 90 LEU A C 1
ATOM 627 O O . LEU A 1 90 ? 9.085 3.022 -1.592 1.00 85.94 90 LEU A O 1
ATOM 631 N N . GLY A 1 91 ? 8.699 5.229 -1.390 1.00 80.75 91 GLY A N 1
ATOM 632 C CA . GLY A 1 91 ? 8.387 5.466 -2.798 1.00 80.75 91 GLY A CA 1
ATOM 633 C C . GLY A 1 91 ? 9.639 5.448 -3.678 1.00 80.75 91 GLY A C 1
ATOM 634 O O . GLY A 1 91 ? 10.762 5.512 -3.189 1.00 80.75 91 GLY A O 1
ATOM 635 N N . GLY A 1 92 ? 9.450 5.365 -4.993 1.00 80.25 92 GLY A N 1
ATOM 636 C CA . GLY A 1 92 ? 10.564 5.325 -5.943 1.00 80.25 92 GLY A CA 1
ATOM 637 C C . GLY A 1 92 ? 10.289 4.463 -7.166 1.00 80.25 92 GLY A C 1
ATOM 638 O O . GLY A 1 92 ? 9.144 4.104 -7.447 1.00 80.25 92 GLY A O 1
ATOM 639 N N . VAL A 1 93 ? 11.351 4.144 -7.901 1.00 80.12 93 VAL A N 1
ATOM 640 C CA . VAL A 1 93 ? 11.282 3.299 -9.095 1.00 80.12 93 VAL A CA 1
ATOM 641 C C . VAL A 1 93 ? 11.529 1.847 -8.697 1.00 80.12 93 VAL A C 1
ATOM 643 O O . VAL A 1 93 ? 12.571 1.523 -8.136 1.00 80.12 93 VAL A O 1
ATOM 646 N N . ILE A 1 94 ? 10.592 0.961 -9.024 1.00 84.94 94 ILE A N 1
ATOM 647 C CA . ILE A 1 94 ? 10.794 -0.492 -8.978 1.00 84.94 94 ILE A CA 1
ATOM 648 C C . ILE A 1 94 ? 10.907 -1.036 -10.402 1.00 84.94 94 ILE A C 1
ATOM 650 O O . ILE A 1 94 ? 10.389 -0.435 -11.337 1.00 84.94 94 ILE A O 1
ATOM 654 N N . SER A 1 95 ? 11.561 -2.178 -10.587 1.00 83.31 95 SER A N 1
ATOM 655 C CA . SER A 1 95 ? 11.660 -2.821 -11.903 1.00 83.31 95 SER A CA 1
ATOM 656 C C . SER A 1 95 ? 10.648 -3.960 -12.034 1.00 83.31 95 SER A C 1
ATOM 658 O O . SER A 1 95 ? 10.402 -4.699 -11.076 1.00 83.31 95 SER A O 1
ATOM 660 N N . GLU A 1 96 ? 10.052 -4.134 -13.213 1.00 84.56 96 GLU A N 1
ATOM 661 C CA . GLU A 1 96 ? 9.275 -5.338 -13.509 1.00 84.56 96 GLU A CA 1
ATOM 662 C C . GLU A 1 96 ? 10.149 -6.577 -13.367 1.00 84.56 96 GLU A C 1
ATOM 664 O O . GLU A 1 96 ? 11.353 -6.553 -13.619 1.00 84.56 96 GLU A O 1
ATOM 669 N N . THR A 1 97 ? 9.532 -7.697 -13.002 1.00 81.94 97 THR A N 1
ATOM 670 C CA . THR A 1 97 ? 10.171 -9.007 -12.800 1.00 81.94 97 THR A CA 1
ATOM 671 C C . THR A 1 97 ? 11.201 -9.070 -11.667 1.00 81.94 97 THR A C 1
ATOM 673 O O . THR A 1 97 ? 11.502 -10.171 -11.202 1.00 81.94 97 THR A O 1
ATOM 676 N N . ALA A 1 98 ? 11.676 -7.929 -11.159 1.00 85.62 98 ALA A N 1
ATOM 677 C CA . ALA A 1 98 ? 12.479 -7.859 -9.952 1.00 85.62 98 ALA A CA 1
ATOM 678 C C . ALA A 1 98 ? 11.612 -8.201 -8.737 1.00 85.62 98 ALA A C 1
ATOM 680 O O . ALA A 1 98 ? 10.521 -7.658 -8.546 1.00 85.62 98 ALA A O 1
ATOM 681 N N . ALA A 1 99 ? 12.100 -9.142 -7.931 1.00 89.25 99 ALA A N 1
ATOM 682 C CA . ALA A 1 99 ? 11.418 -9.533 -6.713 1.00 89.25 99 ALA A CA 1
ATOM 683 C C . ALA A 1 99 ? 11.494 -8.403 -5.684 1.00 89.25 99 ALA A C 1
ATOM 685 O O . ALA A 1 99 ? 12.564 -7.862 -5.409 1.00 89.25 99 ALA A O 1
ATOM 686 N N . LEU A 1 100 ? 10.343 -8.104 -5.103 1.00 93.12 100 LEU A N 1
ATOM 687 C CA . LEU A 1 100 ? 10.151 -7.176 -4.013 1.00 93.12 100 LEU A CA 1
ATOM 688 C C . LEU A 1 100 ? 9.744 -7.957 -2.764 1.00 93.12 100 LEU A C 1
ATOM 690 O O . LEU A 1 100 ? 8.904 -8.859 -2.839 1.00 93.12 100 LEU A O 1
ATOM 694 N N . ASP A 1 101 ? 10.321 -7.595 -1.624 1.00 95.50 101 ASP A N 1
ATOM 695 C CA . ASP A 1 101 ? 9.945 -8.118 -0.314 1.00 95.50 101 ASP A CA 1
ATOM 696 C C . ASP A 1 101 ? 10.098 -7.004 0.726 1.00 95.50 101 ASP A C 1
ATOM 698 O O . ASP A 1 101 ? 11.209 -6.578 1.045 1.00 95.50 101 ASP A O 1
ATOM 702 N N . ILE A 1 102 ? 8.967 -6.483 1.199 1.00 96.12 102 ILE A N 1
ATOM 703 C CA . ILE A 1 102 ? 8.901 -5.413 2.194 1.00 96.12 102 ILE A CA 1
ATOM 704 C C . ILE A 1 102 ? 8.014 -5.879 3.340 1.00 96.12 102 ILE A C 1
ATOM 706 O O . ILE A 1 102 ? 6.881 -6.318 3.127 1.00 96.12 102 ILE A O 1
ATOM 710 N N . ARG A 1 103 ? 8.483 -5.719 4.575 1.00 98.06 103 ARG A N 1
ATOM 711 C CA . ARG A 1 103 ? 7.688 -5.981 5.773 1.00 98.06 103 ARG A CA 1
ATOM 712 C C . ARG A 1 103 ? 7.271 -4.681 6.453 1.00 98.06 103 ARG A C 1
ATOM 714 O O . ARG A 1 103 ? 8.100 -3.932 6.967 1.00 98.06 103 ARG A O 1
ATOM 721 N N . PHE A 1 104 ? 5.964 -4.445 6.493 1.00 98.06 104 PHE A N 1
ATOM 722 C CA . PHE A 1 104 ? 5.346 -3.373 7.263 1.00 98.06 104 PHE A CA 1
ATOM 723 C C . PHE A 1 104 ? 5.091 -3.833 8.696 1.00 98.06 104 PHE A C 1
ATOM 725 O O . PHE A 1 104 ? 4.809 -5.004 8.953 1.00 98.06 104 PHE A O 1
ATOM 732 N N . THR A 1 105 ? 5.169 -2.892 9.634 1.00 97.69 105 THR A N 1
ATOM 733 C CA . THR A 1 105 ? 4.831 -3.122 11.040 1.00 97.69 105 THR A CA 1
ATOM 734 C C . THR A 1 105 ? 3.902 -2.018 11.521 1.00 97.69 105 THR A C 1
ATOM 736 O O . THR A 1 105 ? 4.074 -0.852 11.173 1.00 97.69 105 THR A O 1
ATOM 739 N N . ALA A 1 106 ? 2.922 -2.391 12.335 1.00 97.94 106 ALA A N 1
ATOM 740 C CA . ALA A 1 106 ? 2.004 -1.487 13.003 1.00 97.94 106 ALA A CA 1
ATOM 741 C C . ALA A 1 106 ? 1.595 -2.103 14.343 1.00 97.94 106 ALA A C 1
ATOM 743 O O . ALA A 1 106 ? 1.568 -3.328 14.491 1.00 97.94 106 ALA A O 1
ATOM 744 N N . THR A 1 107 ? 1.290 -1.257 15.317 1.00 97.38 107 THR A N 1
ATOM 745 C CA . THR A 1 107 ? 0.841 -1.665 16.649 1.00 97.38 107 THR A CA 1
ATOM 746 C C . THR A 1 107 ? -0.471 -0.990 16.982 1.00 97.38 107 THR A C 1
ATOM 748 O O . THR A 1 107 ? -0.631 0.202 16.743 1.00 97.38 107 THR A O 1
ATOM 751 N N . ASP A 1 108 ? -1.395 -1.742 17.562 1.00 97.00 108 ASP A N 1
ATOM 752 C CA . ASP A 1 108 ? -2.623 -1.196 18.123 1.00 97.00 108 ASP A CA 1
ATOM 753 C C . ASP A 1 108 ? -2.352 -0.718 19.566 1.00 97.00 108 ASP A C 1
ATOM 755 O O . ASP A 1 108 ? -1.922 -1.534 20.392 1.00 97.00 108 ASP A O 1
ATOM 759 N N . PRO A 1 109 ? -2.544 0.578 19.886 1.00 95.44 109 PRO A N 1
ATOM 760 C CA . PRO A 1 109 ? -2.266 1.118 21.221 1.00 95.44 109 PRO A CA 1
ATOM 761 C C . PRO A 1 109 ? -3.098 0.483 22.344 1.00 95.44 109 PRO A C 1
ATOM 763 O O . PRO A 1 109 ? -2.664 0.477 23.498 1.00 95.44 109 PRO A O 1
ATOM 766 N N . ASP A 1 110 ? -4.261 -0.081 22.015 1.00 94.88 110 ASP A N 1
ATOM 767 C CA . ASP A 1 110 ? -5.141 -0.784 22.947 1.00 94.88 110 ASP A CA 1
ATOM 768 C C . ASP A 1 110 ? -4.837 -2.295 23.026 1.00 94.88 110 ASP A C 1
ATOM 770 O O . ASP A 1 110 ? -5.487 -3.038 23.767 1.00 94.88 110 ASP A O 1
ATOM 774 N N . GLY A 1 111 ? -3.815 -2.767 22.302 1.00 92.81 111 GLY A N 1
ATOM 775 C CA . GLY A 1 111 ? -3.385 -4.166 22.280 1.00 92.81 111 GLY A CA 1
ATOM 776 C C . GLY A 1 111 ? -4.228 -5.066 21.374 1.00 92.81 111 GLY A C 1
ATOM 777 O O . GLY A 1 111 ? -4.160 -6.293 21.498 1.00 92.81 111 GLY A O 1
ATOM 778 N N . GLY A 1 112 ? -5.028 -4.480 20.478 1.00 94.19 112 GLY A N 1
ATOM 779 C CA . GLY A 1 112 ? -5.786 -5.203 19.462 1.00 94.19 112 GLY A CA 1
ATOM 780 C C . GLY A 1 112 ? -4.902 -5.959 18.461 1.00 94.19 112 GLY A C 1
ATOM 781 O O . GLY A 1 112 ? -3.744 -5.618 18.217 1.00 94.19 112 GLY A O 1
ATOM 782 N N . ALA A 1 113 ? -5.460 -7.007 17.848 1.00 96.19 113 ALA A N 1
ATOM 783 C CA . ALA A 1 113 ? -4.803 -7.678 16.729 1.00 96.19 113 ALA A CA 1
ATOM 784 C C . ALA A 1 113 ? -4.856 -6.786 15.478 1.00 96.19 113 ALA A C 1
ATOM 786 O O . ALA A 1 113 ? -5.929 -6.301 15.113 1.00 96.19 113 ALA A O 1
ATOM 787 N N . VAL A 1 114 ? -3.707 -6.610 14.822 1.00 98.38 114 VAL A N 1
ATOM 788 C CA . VAL A 1 114 ? -3.574 -5.818 13.595 1.00 98.38 114 VAL A CA 1
ATOM 789 C C . VAL A 1 114 ? -3.539 -6.744 12.385 1.00 98.38 114 VAL A C 1
ATOM 791 O O . VAL A 1 114 ? -2.846 -7.759 12.393 1.00 98.38 114 VAL A O 1
ATOM 794 N N . THR A 1 115 ? -4.279 -6.377 11.345 1.00 98.44 115 THR A N 1
ATOM 795 C CA . THR A 1 115 ? -4.265 -7.033 10.033 1.00 98.44 115 THR A CA 1
ATOM 796 C C . THR A 1 115 ? -3.921 -6.024 8.952 1.00 98.44 115 THR A C 1
ATOM 798 O O . THR A 1 115 ? -4.320 -4.861 9.044 1.00 98.44 115 THR A O 1
ATOM 801 N N . PHE A 1 116 ? -3.192 -6.470 7.933 1.00 98.75 116 PHE A N 1
ATOM 802 C CA . PHE A 1 116 ? -2.776 -5.626 6.819 1.00 98.75 116 PHE A CA 1
ATOM 803 C C . PHE A 1 116 ? -3.533 -5.948 5.535 1.00 98.75 116 PHE A C 1
ATOM 805 O O . PHE A 1 116 ? -3.956 -7.079 5.290 1.00 98.75 116 PHE A O 1
ATOM 812 N N . SER A 1 117 ? -3.693 -4.930 4.698 1.00 98.50 117 SER A N 1
ATOM 813 C CA . SER A 1 117 ? -4.168 -5.073 3.326 1.00 98.50 117 SER A CA 1
ATOM 814 C C . SER A 1 117 ? -3.587 -3.970 2.451 1.00 98.50 117 SER A C 1
ATOM 816 O O . SER A 1 117 ? -3.105 -2.957 2.956 1.00 98.50 117 SER A O 1
ATOM 818 N N . ALA A 1 118 ? -3.629 -4.169 1.137 1.00 98.06 118 ALA A N 1
ATOM 819 C CA . ALA A 1 118 ? -3.144 -3.191 0.180 1.00 98.06 118 ALA A CA 1
ATOM 820 C C . ALA A 1 118 ? -4.107 -3.042 -0.997 1.00 98.06 118 ALA A C 1
ATOM 822 O O . ALA A 1 118 ? -4.755 -4.001 -1.424 1.00 98.06 118 ALA A O 1
ATOM 823 N N . SER A 1 119 ? -4.159 -1.837 -1.552 1.00 97.19 119 SER A N 1
ATOM 824 C CA . SER A 1 119 ? -4.865 -1.519 -2.792 1.00 97.19 119 SER A CA 1
ATOM 825 C C . SER A 1 119 ? -3.987 -0.650 -3.693 1.00 97.19 119 SER A C 1
ATOM 827 O O . SER A 1 119 ? -3.012 -0.068 -3.225 1.00 97.19 119 SER A O 1
ATOM 829 N N . GLY A 1 120 ? -4.285 -0.603 -4.995 1.00 94.69 120 GLY A N 1
ATOM 830 C CA . GLY A 1 120 ? -3.499 0.186 -5.956 1.00 94.69 120 GLY A CA 1
ATOM 831 C C . GLY A 1 120 ? -2.093 -0.358 -6.243 1.00 94.69 120 GLY A C 1
ATOM 832 O O . GLY A 1 120 ? -1.286 0.341 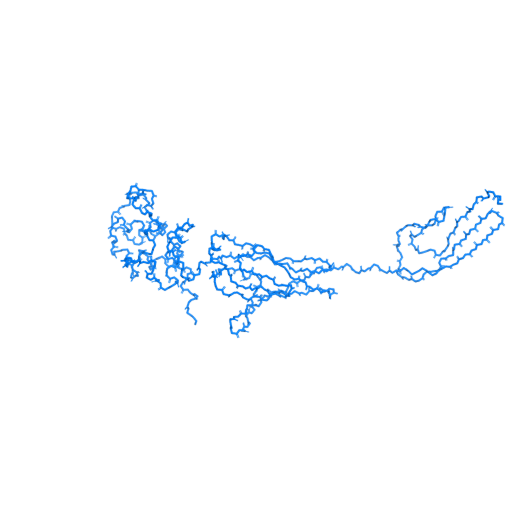-6.848 1.00 94.69 120 GLY A O 1
ATOM 833 N N . LEU A 1 121 ? -1.791 -1.592 -5.821 1.00 94.38 121 LEU A N 1
ATOM 834 C CA . LEU A 1 121 ? -0.502 -2.226 -6.090 1.00 94.38 121 LEU A CA 1
ATOM 835 C C . LEU A 1 121 ? -0.295 -2.474 -7.598 1.00 94.38 121 LEU A C 1
ATOM 837 O O . LEU A 1 121 ? -1.237 -2.907 -8.272 1.00 94.38 121 LEU A O 1
ATOM 841 N N . PRO A 1 122 ? 0.940 -2.298 -8.108 1.00 92.94 122 PRO A N 1
ATOM 842 C CA . PRO A 1 122 ? 1.373 -2.860 -9.383 1.00 92.94 122 PRO A CA 1
ATOM 843 C C . PRO A 1 122 ? 0.971 -4.336 -9.517 1.00 92.94 122 PRO A C 1
ATOM 845 O O . PRO A 1 122 ? 1.119 -5.123 -8.576 1.00 92.94 122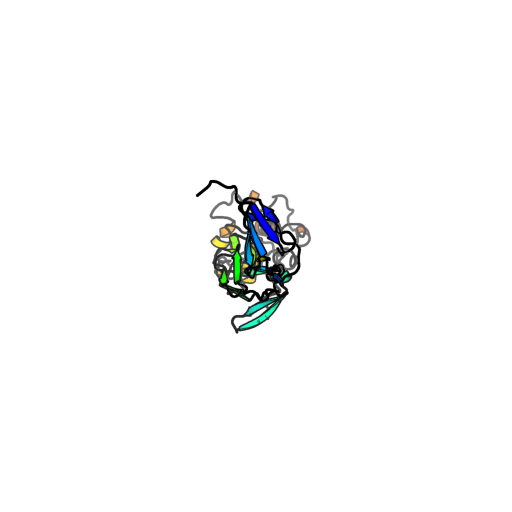 PRO A O 1
ATOM 848 N N . VAL A 1 123 ? 0.463 -4.731 -10.690 1.00 91.25 123 VAL A N 1
ATOM 849 C CA . VAL A 1 123 ? 0.049 -6.121 -10.945 1.00 91.25 123 VAL A CA 1
ATOM 850 C C . VAL A 1 123 ? 1.225 -7.061 -10.683 1.00 91.25 123 VAL A C 1
ATOM 852 O O . VAL A 1 123 ? 2.322 -6.825 -11.169 1.00 91.25 123 VAL A O 1
ATOM 855 N N . GLY A 1 124 ? 0.993 -8.139 -9.930 1.00 92.62 124 GLY A N 1
ATOM 856 C CA . GLY A 1 124 ? 2.028 -9.113 -9.557 1.00 92.62 124 GLY A CA 1
ATOM 857 C C . GLY A 1 124 ? 2.638 -8.889 -8.169 1.00 92.62 124 GLY A C 1
ATOM 858 O O . GLY A 1 124 ? 3.236 -9.815 -7.618 1.00 92.62 124 GLY A O 1
ATOM 859 N N . LEU A 1 125 ? 2.409 -7.723 -7.559 1.00 95.94 125 LEU A N 1
ATOM 860 C CA . LEU A 1 125 ? 2.653 -7.501 -6.136 1.00 95.94 125 LEU A CA 1
ATOM 861 C C . LEU A 1 125 ? 1.419 -7.875 -5.311 1.00 95.94 125 LEU A C 1
ATOM 863 O O . LEU A 1 125 ? 0.276 -7.675 -5.724 1.00 95.94 125 LEU A O 1
ATOM 867 N N . THR A 1 126 ? 1.656 -8.419 -4.123 1.00 97.25 126 THR A N 1
ATOM 868 C CA . THR A 1 126 ? 0.610 -8.837 -3.184 1.00 97.25 126 THR A CA 1
ATOM 869 C C . THR A 1 126 ? 0.995 -8.467 -1.761 1.00 97.25 126 THR A C 1
ATOM 871 O O . THR A 1 126 ? 2.178 -8.380 -1.447 1.00 97.25 126 THR A O 1
ATOM 874 N N . MET A 1 127 ? 0.001 -8.269 -0.896 1.00 98.06 127 MET A N 1
ATOM 875 C CA . MET A 1 127 ? 0.200 -8.101 0.542 1.00 98.06 127 MET A CA 1
ATOM 876 C C . MET A 1 127 ? -0.512 -9.222 1.290 1.00 98.06 127 MET A C 1
ATOM 878 O O . MET A 1 127 ? -1.682 -9.500 1.014 1.00 98.06 127 MET A O 1
ATOM 882 N N . ASP A 1 128 ? 0.189 -9.855 2.229 1.00 98.19 128 ASP A N 1
ATOM 883 C CA . ASP A 1 128 ? -0.426 -10.770 3.184 1.00 98.19 128 ASP A CA 1
ATOM 884 C C . ASP A 1 128 ? -0.973 -10.040 4.421 1.00 98.19 128 ASP A C 1
ATOM 886 O O . ASP A 1 128 ? -0.702 -8.863 4.668 1.00 98.19 128 ASP A O 1
ATOM 890 N N . VAL A 1 129 ? -1.777 -10.761 5.204 1.00 97.81 129 VAL A N 1
ATOM 891 C CA . VAL A 1 129 ? -2.446 -10.214 6.395 1.00 97.81 129 VAL A CA 1
ATOM 892 C C . VAL A 1 129 ? -1.478 -9.862 7.526 1.00 97.81 129 VAL A C 1
ATOM 894 O O . VAL A 1 129 ? -1.858 -9.102 8.414 1.00 97.81 129 VAL A O 1
ATOM 897 N N . ASP A 1 130 ? -0.248 -10.380 7.476 1.00 97.62 130 ASP A N 1
ATOM 898 C CA . ASP A 1 130 ? 0.814 -10.171 8.464 1.00 97.62 130 ASP A CA 1
ATOM 899 C C . ASP A 1 130 ? 1.735 -8.994 8.092 1.00 97.62 130 ASP A C 1
ATOM 901 O O . ASP A 1 130 ? 2.748 -8.767 8.762 1.00 97.62 130 ASP A O 1
ATOM 905 N N . GLY A 1 131 ? 1.401 -8.254 7.027 1.00 97.56 131 GLY A N 1
ATOM 906 C CA . GLY A 1 131 ? 2.087 -7.032 6.614 1.00 97.56 131 GLY A CA 1
ATOM 907 C C . GLY A 1 131 ? 3.275 -7.248 5.685 1.00 97.56 131 GLY A C 1
ATOM 908 O O . GLY A 1 131 ? 4.054 -6.316 5.483 1.00 97.56 131 GLY A O 1
ATOM 909 N N . ARG A 1 132 ? 3.450 -8.440 5.103 1.00 97.69 132 ARG A N 1
ATOM 910 C CA . ARG A 1 132 ? 4.482 -8.668 4.087 1.00 97.69 132 ARG A CA 1
ATOM 911 C C . ARG A 1 132 ? 3.927 -8.366 2.701 1.00 97.69 132 ARG A C 1
ATOM 913 O O . ARG A 1 132 ? 3.031 -9.049 2.203 1.00 97.69 132 ARG A O 1
ATOM 920 N N . LEU A 1 133 ? 4.498 -7.351 2.069 1.00 97.75 133 LEU A N 1
ATOM 921 C CA . LEU A 1 133 ? 4.316 -7.059 0.661 1.00 97.75 133 LEU A CA 1
ATOM 922 C C . LEU A 1 133 ? 5.379 -7.812 -0.132 1.00 97.75 133 LEU A C 1
ATOM 924 O O . LEU A 1 133 ? 6.568 -7.618 0.096 1.00 97.75 133 LEU A O 1
ATOM 928 N N . SER A 1 134 ? 4.962 -8.679 -1.050 1.00 96.75 134 SER A N 1
ATOM 929 C CA . SER A 1 134 ? 5.894 -9.478 -1.842 1.00 96.75 134 SER A CA 1
ATOM 930 C C . SER A 1 134 ? 5.389 -9.779 -3.249 1.00 96.75 134 SER A C 1
ATOM 932 O O . SER A 1 134 ? 4.191 -9.688 -3.541 1.00 96.75 134 SER A O 1
ATOM 934 N N . GLY A 1 135 ? 6.321 -10.156 -4.122 1.00 95.12 135 GLY A N 1
ATOM 935 C CA . GLY A 1 135 ? 6.057 -10.532 -5.507 1.00 95.12 135 GLY A CA 1
ATOM 936 C C . GLY A 1 135 ? 7.008 -9.823 -6.458 1.00 95.12 135 GLY A C 1
ATOM 937 O O . GLY A 1 135 ? 8.053 -9.341 -6.045 1.00 95.12 135 GLY A O 1
ATOM 938 N N . ALA A 1 136 ? 6.642 -9.750 -7.729 1.00 91.56 136 ALA A N 1
ATOM 939 C CA . ALA A 1 136 ? 7.344 -8.937 -8.713 1.00 91.56 136 ALA A CA 1
ATOM 940 C C . ALA A 1 136 ? 6.302 -8.251 -9.592 1.00 91.56 136 ALA A C 1
ATOM 942 O O . ALA A 1 136 ? 5.294 -8.875 -9.937 1.00 91.56 136 ALA A O 1
ATOM 943 N N . ALA A 1 137 ? 6.538 -6.995 -9.970 1.00 91.19 137 ALA A N 1
ATOM 944 C CA . ALA A 1 137 ? 5.664 -6.330 -10.928 1.00 91.19 137 ALA A CA 1
ATOM 945 C C . ALA A 1 137 ? 5.681 -7.110 -12.256 1.00 91.19 137 ALA A C 1
ATOM 947 O O . ALA A 1 137 ? 6.741 -7.476 -12.768 1.00 91.19 137 ALA A O 1
ATOM 948 N N . ALA A 1 138 ? 4.505 -7.435 -12.785 1.00 87.19 138 ALA A N 1
ATOM 949 C CA . ALA A 1 138 ? 4.372 -8.243 -13.988 1.00 87.19 138 ALA A CA 1
ATOM 950 C C . ALA A 1 138 ? 4.879 -7.472 -15.223 1.00 87.19 138 ALA A C 1
ATOM 952 O O . ALA A 1 138 ? 4.771 -6.245 -15.251 1.00 87.19 138 ALA A O 1
ATOM 953 N N . PRO A 1 139 ? 5.369 -8.154 -16.273 1.00 80.50 139 PRO A N 1
ATOM 954 C CA . PRO A 1 139 ? 5.752 -7.486 -17.515 1.00 80.50 139 PRO A CA 1
ATOM 955 C C . PRO A 1 139 ? 4.620 -6.631 -18.108 1.00 80.50 139 PRO A C 1
ATOM 957 O O . PRO A 1 139 ? 3.483 -7.094 -18.218 1.00 80.50 139 PRO A O 1
ATOM 960 N N . GLY A 1 140 ? 4.936 -5.401 -18.515 1.00 73.50 140 GLY A N 1
ATOM 961 C CA . GLY A 1 140 ? 3.991 -4.415 -19.054 1.00 73.50 140 GLY A CA 1
ATOM 962 C C . GLY A 1 140 ? 3.285 -3.537 -18.009 1.00 73.50 140 GLY A C 1
ATOM 963 O O . GLY A 1 140 ? 2.555 -2.623 -18.393 1.00 73.50 140 GLY A O 1
ATOM 964 N N . THR A 1 141 ? 3.507 -3.772 -16.715 1.00 81.19 141 THR A N 1
ATOM 965 C CA . THR A 1 141 ? 3.004 -2.943 -15.605 1.00 81.19 141 THR A CA 1
ATOM 966 C C . THR A 1 141 ? 3.573 -1.521 -15.639 1.00 81.19 141 THR A C 1
ATOM 968 O O . THR A 1 141 ? 2.868 -0.591 -15.251 1.00 81.19 141 THR A O 1
ATOM 971 N N . ALA A 1 142 ? 4.770 -1.328 -16.195 1.00 77.50 142 ALA A N 1
ATOM 972 C CA . ALA A 1 142 ? 5.396 -0.036 -16.477 1.00 77.50 142 ALA A CA 1
ATOM 973 C C . ALA A 1 142 ? 4.481 0.926 -17.247 1.00 77.50 142 ALA A C 1
ATOM 975 O O . ALA A 1 142 ? 4.579 2.133 -17.110 1.00 77.50 142 ALA A O 1
ATOM 976 N N . ARG A 1 143 ? 3.513 0.411 -18.012 1.00 70.00 143 ARG A N 1
ATOM 977 C CA . ARG A 1 143 ? 2.571 1.231 -18.792 1.00 70.00 143 ARG A CA 1
ATOM 978 C C . ARG A 1 143 ? 1.475 1.906 -17.960 1.00 70.00 143 ARG A C 1
ATOM 980 O O . ARG A 1 143 ? 0.768 2.761 -18.479 1.00 70.00 143 ARG A O 1
ATOM 987 N N . GLY A 1 144 ? 1.266 1.478 -16.715 1.00 69.00 144 GLY A N 1
ATOM 988 C CA . GLY A 1 144 ? 0.177 1.957 -15.852 1.00 69.00 144 GLY A CA 1
ATOM 989 C C . GLY A 1 144 ? 0.599 2.983 -14.801 1.00 69.00 144 GLY A C 1
ATOM 990 O O . GLY A 1 144 ? -0.164 3.232 -13.873 1.00 69.00 144 GLY A O 1
ATOM 991 N N . GLU A 1 145 ? 1.812 3.520 -14.905 1.00 74.44 145 GLU A N 1
ATOM 992 C CA . GLU A 1 145 ? 2.413 4.394 -13.898 1.00 74.44 145 GLU A CA 1
ATOM 993 C C . GLU A 1 145 ? 1.914 5.862 -13.952 1.00 74.44 145 GLU A C 1
ATOM 995 O O . GLU A 1 145 ? 1.461 6.322 -15.005 1.00 74.44 145 GLU A O 1
ATOM 1000 N N . PRO A 1 146 ? 1.993 6.624 -12.836 1.00 83.81 146 PRO A N 1
ATOM 1001 C CA . PRO A 1 146 ? 2.444 6.200 -11.506 1.00 83.81 146 PRO A CA 1
ATOM 1002 C C . PRO A 1 146 ? 1.398 5.356 -10.766 1.00 83.81 146 PRO A C 1
ATOM 1004 O O . PRO A 1 146 ? 0.191 5.575 -10.881 1.00 83.81 146 PRO A O 1
ATOM 1007 N N . TYR A 1 147 ? 1.870 4.411 -9.952 1.00 87.00 147 TYR A N 1
ATOM 1008 C CA . TYR A 1 147 ? 1.026 3.623 -9.058 1.00 87.00 147 TYR A CA 1
ATOM 1009 C C . TYR A 1 147 ? 0.940 4.293 -7.692 1.00 87.00 147 TYR A C 1
ATOM 1011 O O . TYR A 1 147 ? 1.952 4.489 -7.022 1.00 87.00 147 TYR A O 1
ATOM 1019 N N . GLN A 1 148 ? -0.284 4.595 -7.257 1.00 93.12 148 GLN A N 1
ATOM 1020 C CA . GLN A 1 148 ? -0.567 5.029 -5.891 1.00 93.12 148 GLN A CA 1
ATOM 1021 C C . GLN A 1 148 ? -1.089 3.845 -5.082 1.00 93.12 148 GLN A C 1
ATOM 1023 O O . GLN A 1 148 ? -2.285 3.542 -5.080 1.00 93.12 148 GLN A O 1
ATOM 1028 N N . ALA A 1 149 ? -0.170 3.162 -4.405 1.00 95.06 149 ALA A N 1
ATOM 1029 C CA . ALA A 1 149 ? -0.498 2.079 -3.500 1.00 95.06 149 ALA A CA 1
ATOM 1030 C C . ALA A 1 149 ? -0.948 2.640 -2.147 1.00 95.06 149 ALA A C 1
ATOM 1032 O O . ALA A 1 149 ? -0.321 3.540 -1.595 1.00 95.06 149 ALA A O 1
ATOM 1033 N N . THR A 1 150 ? -2.020 2.087 -1.586 1.00 97.38 150 THR A N 1
ATOM 1034 C CA . THR A 1 150 ? -2.449 2.376 -0.211 1.00 97.38 150 THR A CA 1
ATOM 1035 C C . THR A 1 150 ? -2.317 1.112 0.615 1.00 97.38 150 THR A C 1
ATOM 1037 O O . THR A 1 150 ? -2.939 0.099 0.288 1.00 97.38 150 THR A O 1
ATOM 1040 N N . ILE A 1 151 ? -1.504 1.179 1.665 1.00 98.19 151 ILE A N 1
ATOM 1041 C CA . ILE A 1 151 ? -1.323 0.117 2.650 1.00 98.19 151 ILE A CA 1
ATOM 1042 C C . ILE A 1 151 ? -2.155 0.465 3.878 1.00 98.19 151 ILE A C 1
ATOM 1044 O O . ILE A 1 151 ? -2.000 1.541 4.450 1.00 98.19 151 ILE A O 1
ATOM 1048 N N . THR A 1 152 ? -3.005 -0.461 4.302 1.00 98.56 152 THR A N 1
ATOM 1049 C CA . THR A 1 152 ? -3.942 -0.279 5.411 1.00 98.56 152 THR A CA 1
ATOM 1050 C C . THR A 1 152 ? -3.597 -1.236 6.542 1.00 98.56 152 THR A C 1
ATOM 1052 O O . THR A 1 152 ? -3.522 -2.446 6.319 1.00 98.56 152 THR A O 1
ATOM 1055 N N . ALA A 1 153 ? -3.449 -0.710 7.758 1.00 98.62 153 ALA A N 1
ATOM 1056 C CA . ALA A 1 153 ? -3.392 -1.477 8.999 1.00 98.62 153 ALA A CA 1
ATOM 1057 C C . ALA A 1 153 ? -4.720 -1.314 9.753 1.00 98.62 153 ALA A C 1
ATOM 1059 O O . ALA A 1 153 ? -5.119 -0.195 10.072 1.00 98.62 153 ALA A O 1
ATOM 1060 N N . ALA A 1 154 ? -5.410 -2.418 10.039 1.00 98.31 154 ALA A N 1
ATOM 1061 C CA . ALA A 1 154 ? -6.743 -2.411 10.638 1.00 98.31 154 ALA A CA 1
ATOM 1062 C C . ALA A 1 154 ? -6.851 -3.327 11.862 1.00 98.31 154 ALA A C 1
ATOM 1064 O O . ALA A 1 154 ? -6.267 -4.413 11.898 1.00 98.31 154 ALA A O 1
ATOM 1065 N N . SER A 1 155 ? -7.660 -2.904 12.830 1.00 97.50 155 SER A N 1
ATOM 1066 C CA . SER A 1 155 ? -8.086 -3.676 13.998 1.00 97.50 155 SER A CA 1
ATOM 1067 C C . SER A 1 155 ? -9.595 -3.510 14.222 1.00 97.50 155 SER A C 1
ATOM 1069 O O . SER A 1 155 ? -10.301 -2.873 13.438 1.00 97.50 155 SER A O 1
ATOM 1071 N N . SER A 1 156 ? -10.124 -4.063 15.317 1.00 94.00 156 SER A N 1
ATOM 1072 C CA . SER A 1 156 ? -11.514 -3.811 15.722 1.00 94.00 156 SER A CA 1
ATOM 1073 C C . SER A 1 156 ? -11.788 -2.352 16.107 1.00 94.00 156 SER A C 1
ATOM 1075 O O . SER A 1 156 ? -12.952 -1.963 16.175 1.00 94.00 156 SER A O 1
ATOM 1077 N N . ALA A 1 157 ? -10.744 -1.566 16.385 1.00 93.56 157 ALA A N 1
ATOM 1078 C CA . ALA A 1 157 ? -10.848 -0.165 16.781 1.00 93.56 157 ALA A CA 1
ATOM 1079 C C . ALA A 1 157 ? -10.906 0.800 15.585 1.00 93.56 157 ALA A C 1
ATOM 1081 O O . ALA A 1 157 ? -11.364 1.932 15.727 1.00 93.56 157 ALA A O 1
ATOM 1082 N N . GLY A 1 158 ? -10.479 0.359 14.399 1.00 95.88 158 GLY A N 1
ATOM 1083 C CA . GLY A 1 158 ? -10.457 1.174 13.190 1.00 95.88 158 GLY A CA 1
ATOM 1084 C C . GLY A 1 158 ? -9.319 0.786 12.254 1.00 95.88 158 GLY A C 1
ATOM 1085 O O . GLY A 1 158 ? -8.751 -0.299 12.365 1.00 95.88 158 GLY A O 1
ATOM 1086 N N . ALA A 1 159 ? -8.994 1.680 11.325 1.00 97.69 159 ALA A N 1
ATOM 1087 C CA . ALA A 1 159 ? -7.919 1.489 10.364 1.00 97.69 159 ALA A CA 1
ATOM 1088 C C . ALA A 1 159 ? -7.117 2.777 10.170 1.00 97.69 159 ALA A C 1
ATOM 1090 O O . ALA A 1 159 ? -7.660 3.876 10.301 1.00 97.69 159 ALA A O 1
ATOM 1091 N N . THR A 1 160 ? -5.847 2.604 9.827 1.00 98.38 160 THR A N 1
ATOM 1092 C CA . THR A 1 160 ? -4.919 3.670 9.454 1.00 98.38 160 THR A CA 1
ATOM 1093 C C . THR A 1 160 ? -4.273 3.299 8.129 1.00 98.38 160 THR A C 1
ATOM 1095 O O . THR A 1 160 ? -3.944 2.132 7.907 1.00 98.38 160 THR A O 1
ATOM 1098 N N . ASP A 1 161 ? -4.063 4.297 7.275 1.00 97.75 161 ASP A N 1
ATOM 1099 C CA . ASP A 1 161 ? -3.517 4.127 5.933 1.00 97.75 161 ASP A CA 1
ATOM 1100 C C . ASP A 1 161 ? -2.166 4.831 5.785 1.00 97.75 161 ASP A C 1
ATOM 1102 O O . ASP A 1 161 ? -1.938 5.901 6.355 1.00 97.75 161 ASP A O 1
ATOM 1106 N N . VAL A 1 162 ? -1.298 4.260 4.953 1.00 96.38 162 VAL A N 1
ATOM 1107 C CA . VAL A 1 162 ? -0.128 4.934 4.388 1.00 96.38 162 VAL A CA 1
ATOM 1108 C C . VAL A 1 162 ? -0.154 4.800 2.868 1.00 96.38 162 VAL A C 1
ATOM 1110 O O . VAL A 1 162 ? -0.395 3.720 2.326 1.00 96.38 162 VAL A O 1
ATOM 1113 N N . ALA A 1 163 ? 0.066 5.915 2.175 1.00 95.12 163 ALA A N 1
ATOM 1114 C CA . ALA A 1 163 ? 0.153 5.952 0.722 1.00 95.12 163 ALA A CA 1
ATOM 1115 C C . ALA A 1 163 ? 1.617 5.881 0.279 1.00 95.12 163 ALA A C 1
ATOM 1117 O O . ALA A 1 163 ? 2.482 6.517 0.881 1.00 95.12 163 ALA A O 1
ATOM 1118 N N . ILE A 1 164 ? 1.874 5.126 -0.784 1.00 93.12 164 ILE A N 1
ATOM 1119 C CA . ILE A 1 164 ? 3.186 4.973 -1.406 1.00 93.12 164 ILE A CA 1
ATOM 1120 C C . ILE A 1 164 ? 3.018 5.217 -2.900 1.00 93.12 164 ILE A C 1
ATOM 1122 O O . ILE A 1 164 ? 2.123 4.655 -3.534 1.00 93.12 164 ILE A O 1
ATOM 1126 N N . GLU A 1 165 ? 3.887 6.050 -3.458 1.00 90.56 165 GLU A N 1
ATOM 1127 C CA . GLU A 1 165 ? 3.940 6.299 -4.893 1.00 90.56 165 GLU A CA 1
ATOM 1128 C C . GLU A 1 165 ? 5.108 5.526 -5.509 1.00 90.56 165 GLU A C 1
ATOM 1130 O O . GLU A 1 165 ? 6.265 5.712 -5.122 1.00 90.56 165 GLU A O 1
ATOM 1135 N N . TRP A 1 166 ? 4.796 4.654 -6.467 1.00 87.69 166 TRP A N 1
ATOM 1136 C CA . TRP A 1 166 ? 5.786 3.895 -7.222 1.00 87.69 166 TRP A CA 1
ATOM 1137 C C . TRP A 1 166 ? 5.721 4.198 -8.712 1.00 87.69 166 TRP A C 1
ATOM 1139 O O . TRP A 1 166 ? 4.649 4.243 -9.320 1.00 87.69 166 TRP A O 1
ATOM 1149 N N . GLN A 1 167 ? 6.903 4.322 -9.301 1.00 84.62 167 GLN A N 1
ATOM 1150 C CA . GLN A 1 167 ? 7.125 4.204 -10.736 1.00 84.62 167 GLN A CA 1
ATOM 1151 C C . GLN A 1 167 ? 7.600 2.785 -11.042 1.00 84.62 167 GLN A C 1
ATOM 1153 O O . GLN A 1 167 ? 8.242 2.150 -10.202 1.00 84.62 167 GLN A O 1
ATOM 1158 N N . VAL A 1 168 ? 7.268 2.269 -12.221 1.00 83.12 168 VAL A N 1
ATOM 1159 C CA . VAL A 1 168 ? 7.616 0.900 -12.608 1.00 83.12 168 VAL A CA 1
ATOM 1160 C C . VAL A 1 168 ? 8.434 0.959 -13.888 1.00 83.12 168 VAL A C 1
ATOM 1162 O O . VAL A 1 168 ? 7.910 1.207 -14.964 1.00 83.12 168 VAL A O 1
ATOM 1165 N N . ALA A 1 169 ? 9.729 0.690 -13.787 1.00 78.50 169 ALA A N 1
ATOM 1166 C CA . ALA A 1 169 ? 10.593 0.541 -14.945 1.00 78.50 169 ALA A CA 1
ATOM 1167 C C . ALA A 1 169 ? 10.396 -0.838 -15.588 1.00 78.50 169 ALA A C 1
ATOM 1169 O O . ALA A 1 169 ? 10.233 -1.840 -14.892 1.00 78.50 169 ALA A O 1
ATOM 1170 N N . PHE A 1 170 ? 10.474 -0.913 -16.919 1.00 77.19 170 PHE A N 1
ATOM 1171 C CA . PHE A 1 170 ? 10.524 -2.201 -17.615 1.00 77.19 170 PHE A CA 1
ATOM 1172 C C . PHE A 1 170 ? 11.668 -3.073 -17.093 1.00 77.19 170 PHE A C 1
ATOM 1174 O O . PHE A 1 170 ? 12.786 -2.590 -16.893 1.00 77.19 170 PHE A O 1
ATOM 1181 N N . GLY A 1 171 ? 11.385 -4.363 -16.948 1.00 74.25 171 GLY A N 1
ATOM 1182 C CA . GLY A 1 171 ? 12.375 -5.364 -16.566 1.00 74.25 171 GLY A CA 1
ATOM 1183 C C . GLY A 1 171 ? 13.301 -5.753 -17.726 1.00 74.25 171 GLY A C 1
ATOM 1184 O O . GLY A 1 171 ? 13.076 -5.333 -18.868 1.00 74.25 171 GLY A O 1
ATOM 1185 N N . PRO A 1 172 ? 14.322 -6.588 -17.470 1.00 71.62 172 PRO A N 1
ATOM 1186 C CA . PRO A 1 172 ? 15.244 -7.071 -18.494 1.00 71.62 172 PRO A CA 1
ATOM 1187 C C . PRO A 1 172 ? 14.533 -7.816 -19.633 1.00 71.62 172 PRO A C 1
ATOM 1189 O O . PRO A 1 172 ? 13.600 -8.590 -19.410 1.00 71.62 172 PRO A O 1
ATOM 1192 N N . GLY A 1 173 ? 15.014 -7.629 -20.865 1.00 74.94 173 GLY A N 1
ATOM 1193 C CA . GLY A 1 173 ? 14.514 -8.349 -22.043 1.00 74.94 173 GLY A CA 1
ATOM 1194 C C . GLY A 1 173 ? 13.219 -7.798 -22.651 1.00 74.94 173 GLY A C 1
ATOM 1195 O O . GLY A 1 173 ? 12.570 -8.505 -23.426 1.00 74.94 173 GLY A O 1
ATOM 1196 N N . ALA A 1 174 ? 12.839 -6.555 -22.337 1.00 79.56 174 ALA A N 1
ATOM 1197 C CA . ALA A 1 174 ? 11.786 -5.857 -23.069 1.00 79.56 174 ALA A CA 1
ATOM 1198 C C . ALA A 1 174 ? 12.177 -5.727 -24.551 1.00 79.56 174 ALA A C 1
ATOM 1200 O O . ALA A 1 174 ? 13.355 -5.585 -24.868 1.00 79.56 174 ALA A O 1
ATOM 1201 N N . THR A 1 175 ? 11.207 -5.794 -25.467 1.00 82.81 175 THR A N 1
ATOM 1202 C CA . THR A 1 175 ? 11.461 -5.624 -26.908 1.00 82.81 175 THR A CA 1
ATOM 1203 C C . THR A 1 175 ? 11.213 -4.185 -27.344 1.00 82.81 175 THR A C 1
ATOM 1205 O O . THR A 1 175 ? 10.479 -3.444 -26.687 1.00 82.81 175 THR A O 1
ATOM 1208 N N . CYS A 1 176 ? 11.762 -3.788 -28.491 1.00 79.06 176 CYS A N 1
ATOM 1209 C CA . CYS A 1 176 ? 11.527 -2.454 -29.034 1.00 79.06 176 CYS A CA 1
ATOM 1210 C C . CYS A 1 176 ? 10.051 -2.166 -29.308 1.00 79.06 176 CYS A C 1
ATOM 1212 O O . CYS A 1 176 ? 9.603 -1.049 -29.081 1.00 79.06 176 CYS A O 1
ATOM 1214 N N . GLU A 1 177 ? 9.270 -3.164 -29.722 1.00 78.56 177 GLU A N 1
ATOM 1215 C CA . GLU A 1 177 ? 7.820 -3.027 -29.875 1.00 78.56 177 GLU A CA 1
ATOM 1216 C C . GLU A 1 177 ? 7.125 -2.815 -28.526 1.00 78.56 177 GLU A C 1
ATOM 1218 O O . GLU A 1 177 ? 6.146 -2.080 -28.443 1.00 78.56 177 GLU A O 1
ATOM 1223 N N . ALA A 1 178 ? 7.613 -3.444 -27.453 1.00 75.56 178 ALA A N 1
ATOM 1224 C CA . ALA A 1 178 ? 7.050 -3.260 -26.121 1.00 75.56 178 ALA A CA 1
ATOM 1225 C C . ALA A 1 178 ? 7.369 -1.869 -25.551 1.00 75.56 178 ALA A C 1
ATOM 1227 O O . ALA A 1 178 ? 6.523 -1.291 -24.869 1.00 75.56 178 ALA A O 1
ATOM 1228 N N . ILE A 1 179 ? 8.549 -1.332 -25.855 1.00 75.44 179 ILE A N 1
ATOM 1229 C CA . ILE A 1 179 ? 8.989 -0.011 -25.402 1.00 75.44 179 ILE A CA 1
ATOM 1230 C C . ILE A 1 179 ? 8.309 1.097 -26.229 1.00 75.44 179 ILE A C 1
ATOM 1232 O O . ILE A 1 179 ? 7.750 2.028 -25.662 1.00 75.44 179 ILE A O 1
ATOM 1236 N N . ALA A 1 180 ? 8.268 0.979 -27.561 1.00 72.88 180 ALA A N 1
ATOM 1237 C CA . ALA A 1 180 ? 7.838 2.053 -28.467 1.00 72.88 180 ALA A CA 1
ATOM 1238 C C . ALA A 1 180 ? 6.335 2.388 -28.466 1.00 72.88 180 ALA A C 1
ATOM 1240 O O . ALA A 1 180 ? 5.934 3.369 -29.086 1.00 72.88 180 ALA A O 1
ATOM 1241 N N . VAL A 1 181 ? 5.485 1.590 -27.813 1.00 64.62 181 VAL A N 1
ATOM 1242 C CA . VAL A 1 181 ? 4.025 1.806 -27.844 1.00 64.62 181 VAL A CA 1
ATOM 1243 C C . VAL A 1 181 ? 3.576 2.956 -26.938 1.00 64.62 181 VAL A C 1
ATOM 1245 O O . VAL A 1 181 ? 2.656 3.672 -27.317 1.00 64.62 181 VAL A O 1
ATOM 1248 N N . ASP A 1 182 ? 4.217 3.149 -25.781 1.00 56.31 182 ASP A N 1
ATOM 1249 C CA . ASP A 1 182 ? 3.742 4.088 -24.745 1.00 56.31 182 ASP A CA 1
ATOM 1250 C C . ASP A 1 182 ? 4.846 4.997 -24.171 1.00 56.31 182 ASP A C 1
ATOM 1252 O O . ASP A 1 182 ? 4.578 5.824 -23.303 1.00 56.31 182 ASP A O 1
ATOM 1256 N N . PHE A 1 183 ? 6.091 4.866 -24.641 1.00 61.41 183 PHE A N 1
ATOM 1257 C CA . PHE A 1 183 ? 7.230 5.645 -24.148 1.00 61.41 183 PHE A CA 1
ATOM 1258 C C . PHE A 1 183 ? 7.720 6.655 -25.186 1.00 61.41 183 PHE A C 1
ATOM 1260 O O . PHE A 1 183 ? 7.426 6.537 -26.372 1.00 61.41 183 PHE A O 1
ATOM 1267 N N . THR A 1 184 ? 8.471 7.666 -24.739 1.00 64.25 184 THR A N 1
ATOM 1268 C CA . THR A 1 184 ? 9.246 8.541 -25.629 1.00 64.25 184 THR A CA 1
ATOM 1269 C C . THR A 1 184 ? 10.527 7.839 -26.070 1.00 64.25 184 THR A C 1
ATOM 1271 O O . THR A 1 184 ? 10.985 6.885 -25.433 1.00 64.25 184 THR A O 1
ATOM 1274 N N . TYR A 1 185 ? 11.138 8.326 -27.150 1.00 66.00 185 TYR A N 1
ATOM 1275 C CA . TYR A 1 185 ? 12.414 7.788 -27.610 1.00 66.00 185 TYR A CA 1
ATOM 1276 C C . TYR A 1 185 ? 13.510 7.963 -26.545 1.00 66.00 185 TYR A C 1
ATOM 1278 O O . TYR A 1 185 ? 14.256 7.024 -26.276 1.00 66.00 185 TYR A O 1
ATOM 1286 N N . ALA A 1 186 ? 13.543 9.108 -25.851 1.00 59.88 186 ALA A N 1
ATOM 1287 C CA . ALA A 1 186 ? 14.432 9.328 -24.708 1.00 59.88 186 ALA A CA 1
ATOM 1288 C C . ALA A 1 186 ? 14.339 8.224 -23.636 1.00 59.88 186 ALA A C 1
ATOM 1290 O O . ALA A 1 186 ? 15.366 7.746 -23.151 1.00 59.88 186 ALA A O 1
ATOM 1291 N N . ASN A 1 187 ? 13.132 7.759 -23.302 1.00 63.88 187 ASN A N 1
ATOM 1292 C CA . ASN A 1 187 ? 12.977 6.695 -22.311 1.00 63.88 187 ASN A CA 1
ATOM 1293 C C . ASN A 1 187 ? 13.453 5.326 -22.831 1.00 63.88 187 ASN A C 1
ATOM 1295 O O . ASN A 1 187 ? 13.933 4.507 -22.048 1.00 63.88 187 ASN A O 1
ATOM 1299 N N . ALA A 1 188 ? 13.353 5.071 -24.140 1.00 71.00 188 ALA A N 1
ATOM 1300 C CA . ALA A 1 188 ? 13.919 3.871 -24.754 1.00 71.00 188 ALA A CA 1
ATOM 1301 C C . ALA A 1 188 ? 15.451 3.869 -24.704 1.00 71.00 188 ALA A C 1
ATOM 1303 O O . ALA A 1 188 ? 16.051 2.839 -24.402 1.00 71.00 188 ALA A O 1
ATOM 1304 N N . VAL A 1 189 ? 16.079 5.028 -24.930 1.00 70.06 189 VAL A N 1
ATOM 1305 C CA . VAL A 1 189 ? 17.530 5.196 -24.759 1.00 70.06 189 VAL A CA 1
ATOM 1306 C C . VAL A 1 189 ? 17.928 4.974 -23.298 1.00 70.06 189 VAL A C 1
ATOM 1308 O O . VAL A 1 189 ? 18.868 4.228 -23.034 1.00 70.06 189 VAL A O 1
ATOM 1311 N N . ALA A 1 190 ? 17.181 5.535 -22.341 1.00 66.44 190 ALA A N 1
ATOM 1312 C CA . ALA A 1 190 ? 17.437 5.329 -20.913 1.00 66.44 190 ALA A CA 1
ATOM 1313 C C . ALA A 1 190 ? 17.313 3.849 -20.496 1.00 66.44 190 ALA A C 1
ATOM 1315 O O . ALA A 1 190 ? 18.147 3.352 -19.740 1.00 66.44 190 ALA A O 1
ATOM 1316 N N . TYR A 1 191 ? 16.310 3.127 -21.015 1.00 72.75 191 TYR A N 1
ATOM 1317 C CA . TYR A 1 191 ? 16.193 1.676 -20.832 1.00 72.75 191 TYR A CA 1
ATOM 1318 C C . TYR A 1 191 ? 17.414 0.940 -21.397 1.00 72.75 191 TYR A C 1
ATOM 1320 O O . TYR A 1 191 ? 18.033 0.142 -20.701 1.00 72.75 191 TYR A O 1
ATOM 1328 N N . TRP A 1 192 ? 17.778 1.220 -22.650 1.00 74.94 192 TRP A N 1
ATOM 1329 C CA . TRP A 1 192 ? 18.880 0.549 -23.337 1.00 74.94 192 TRP A CA 1
ATOM 1330 C C . TRP A 1 192 ? 20.220 0.748 -22.627 1.00 74.94 192 TRP A C 1
ATOM 1332 O O . TRP A 1 192 ? 20.953 -0.218 -22.448 1.00 74.94 192 TRP A O 1
ATOM 1342 N N . LEU A 1 193 ? 20.515 1.964 -22.159 1.00 72.75 193 LEU A N 1
ATOM 1343 C CA . LEU A 1 193 ? 21.727 2.248 -21.388 1.00 72.75 193 LEU A CA 1
ATOM 1344 C C . LEU A 1 193 ? 21.749 1.506 -20.043 1.00 72.75 193 LEU A C 1
ATOM 1346 O O . LEU A 1 193 ? 22.788 0.971 -19.666 1.00 72.75 193 LEU A O 1
ATOM 1350 N N . ARG A 1 194 ? 20.613 1.439 -19.335 1.00 70.75 194 ARG A N 1
ATOM 1351 C CA . ARG A 1 194 ? 20.514 0.753 -18.036 1.00 70.75 194 ARG A CA 1
ATOM 1352 C C . ARG A 1 194 ? 20.735 -0.755 -18.148 1.00 70.75 194 ARG A C 1
ATOM 1354 O O . ARG A 1 194 ? 21.373 -1.341 -17.283 1.00 70.75 194 ARG A O 1
ATOM 1361 N N . GLU A 1 195 ? 20.217 -1.377 -19.200 1.00 77.12 195 GLU A N 1
ATOM 1362 C CA . GLU A 1 195 ? 20.312 -2.828 -19.406 1.00 77.12 195 GLU A CA 1
ATOM 1363 C C . GLU A 1 195 ? 21.620 -3.260 -20.102 1.00 77.12 195 GLU A C 1
ATOM 1365 O O . GLU A 1 195 ? 21.674 -4.340 -20.689 1.00 77.12 195 GLU A O 1
ATOM 1370 N N . ASP A 1 196 ? 22.668 -2.427 -20.045 1.00 81.06 196 ASP A N 1
ATOM 1371 C CA . ASP A 1 196 ? 23.982 -2.664 -20.665 1.00 81.06 196 ASP A CA 1
ATOM 1372 C C . ASP A 1 196 ? 23.916 -2.824 -22.194 1.00 81.06 196 ASP A C 1
ATOM 1374 O O . ASP A 1 196 ? 24.503 -3.722 -22.796 1.00 81.06 196 ASP A O 1
ATOM 1378 N N . GLN A 1 197 ? 23.155 -1.933 -22.834 1.00 79.25 197 GLN A N 1
ATOM 1379 C CA . GLN A 1 197 ? 23.062 -1.781 -24.287 1.00 79.25 197 GLN A CA 1
ATOM 1380 C C . GLN A 1 197 ? 22.779 -3.102 -25.025 1.00 79.25 197 GLN A C 1
ATOM 1382 O O . GLN A 1 197 ? 23.536 -3.509 -25.916 1.00 79.25 197 GLN A O 1
ATOM 1387 N N . PRO A 1 198 ? 21.677 -3.806 -24.703 1.00 80.81 198 PRO A N 1
ATOM 1388 C CA . PRO A 1 198 ? 21.400 -5.102 -25.296 1.00 80.81 198 PRO A CA 1
ATOM 1389 C C . PRO A 1 198 ? 21.291 -4.985 -26.821 1.00 80.81 198 PRO A C 1
ATOM 1391 O O . PRO A 1 198 ? 20.462 -4.243 -27.350 1.00 80.81 198 PRO A O 1
ATOM 1394 N N . VAL A 1 199 ? 22.087 -5.790 -27.533 1.00 80.81 199 VAL A N 1
ATOM 1395 C CA . VAL A 1 199 ? 22.154 -5.816 -29.011 1.00 80.81 199 VAL A CA 1
ATOM 1396 C C . VAL A 1 199 ? 20.784 -6.079 -29.653 1.00 80.81 199 VAL A C 1
ATOM 1398 O O . VAL A 1 199 ? 20.523 -5.671 -30.777 1.00 80.81 199 VAL A O 1
ATOM 1401 N N . GLY A 1 200 ? 19.870 -6.738 -28.934 1.00 81.50 200 GLY A N 1
ATOM 1402 C CA . GLY A 1 200 ? 18.500 -6.962 -29.403 1.00 81.50 200 GLY A CA 1
ATOM 1403 C C . GLY A 1 200 ? 17.662 -5.688 -29.567 1.00 81.50 200 GLY A C 1
ATOM 1404 O O . GLY A 1 200 ? 16.640 -5.745 -30.247 1.00 81.50 200 GLY A O 1
ATOM 1405 N N . LEU A 1 201 ? 18.072 -4.564 -28.968 1.00 81.62 201 LEU A N 1
ATOM 1406 C CA . LEU A 1 201 ? 17.397 -3.272 -29.109 1.00 81.62 201 LEU A CA 1
ATOM 1407 C C . LEU A 1 201 ? 18.050 -2.350 -30.142 1.00 81.62 201 LEU A C 1
ATOM 1409 O O . LEU A 1 201 ? 17.352 -1.526 -30.721 1.00 81.62 201 LEU A O 1
ATOM 1413 N N . ASP A 1 202 ? 19.342 -2.519 -30.418 1.00 79.50 202 ASP A N 1
ATOM 1414 C CA . ASP A 1 202 ? 20.078 -1.839 -31.494 1.00 79.50 202 ASP A CA 1
ATOM 1415 C C . ASP A 1 202 ? 20.548 -2.884 -32.517 1.00 79.50 202 ASP A C 1
ATOM 1417 O O . ASP A 1 202 ? 21.709 -3.293 -32.566 1.00 79.50 202 ASP A O 1
ATOM 1421 N N . VAL A 1 203 ? 19.590 -3.399 -33.292 1.00 75.31 203 VAL A N 1
ATOM 1422 C CA . VAL A 1 203 ? 19.821 -4.522 -34.215 1.00 75.31 203 VAL A CA 1
ATOM 1423 C C . VAL A 1 203 ? 20.743 -4.131 -35.374 1.00 75.31 203 VAL A C 1
ATOM 1425 O O . VAL A 1 203 ? 21.448 -4.987 -35.912 1.00 75.31 203 VAL A O 1
ATOM 1428 N N . ASP A 1 204 ? 20.735 -2.862 -35.781 1.00 69.75 204 ASP A N 1
ATOM 1429 C CA . ASP A 1 204 ? 21.592 -2.335 -36.840 1.00 69.75 204 ASP A CA 1
ATOM 1430 C C . ASP A 1 204 ? 22.943 -1.804 -36.333 1.00 69.75 204 ASP A C 1
ATOM 1432 O O . ASP A 1 204 ? 23.819 -1.520 -37.155 1.00 69.75 204 ASP A O 1
ATOM 1436 N N . GLY A 1 205 ? 23.157 -1.777 -35.013 1.00 71.75 205 GLY A N 1
ATOM 1437 C CA . GLY A 1 205 ? 24.441 -1.491 -34.372 1.00 71.75 205 GLY A CA 1
ATOM 1438 C C . GLY A 1 205 ? 24.909 -0.057 -34.594 1.00 71.75 205 GLY A C 1
ATOM 1439 O O . GLY A 1 205 ? 26.110 0.188 -34.729 1.00 71.75 205 GLY A O 1
ATOM 1440 N N . ASN A 1 206 ? 23.963 0.868 -34.733 1.00 63.47 206 ASN A N 1
ATOM 1441 C CA . ASN A 1 206 ? 24.221 2.258 -35.093 1.00 63.47 206 ASN A CA 1
ATOM 1442 C C . ASN A 1 206 ? 24.260 3.193 -33.866 1.00 63.47 206 ASN A C 1
ATOM 1444 O O . ASN A 1 206 ? 24.389 4.405 -34.044 1.00 63.47 206 ASN A O 1
ATOM 1448 N N . GLY A 1 207 ? 24.141 2.637 -32.653 1.00 69.75 207 GLY A N 1
ATOM 1449 C CA . GLY A 1 207 ? 24.118 3.364 -31.385 1.00 69.75 207 GLY A CA 1
ATOM 1450 C C . GLY A 1 207 ? 22.743 3.917 -31.006 1.00 69.75 207 GLY A C 1
ATOM 1451 O O . GLY A 1 207 ? 22.631 4.631 -30.014 1.00 69.75 207 GLY A O 1
ATOM 1452 N N . LEU A 1 208 ? 21.692 3.623 -31.775 1.00 71.69 208 LEU A N 1
ATOM 1453 C CA . LEU A 1 208 ? 20.346 4.144 -31.570 1.00 71.69 208 LEU A CA 1
ATOM 1454 C C . LEU A 1 208 ? 19.331 3.006 -31.379 1.00 71.69 208 LEU A C 1
ATOM 1456 O O . LEU A 1 208 ? 18.845 2.419 -32.351 1.00 71.69 208 LEU A O 1
ATOM 1460 N N . PRO A 1 209 ? 18.937 2.712 -30.131 1.00 74.81 209 PRO A N 1
ATOM 1461 C CA . PRO A 1 209 ? 18.038 1.608 -29.853 1.00 74.81 209 PRO A CA 1
ATOM 1462 C C . PRO A 1 209 ? 16.617 1.898 -30.337 1.00 74.81 209 PRO A C 1
ATOM 1464 O O . PRO A 1 209 ? 16.081 2.992 -30.185 1.00 74.81 209 PRO A O 1
ATOM 1467 N N . CYS A 1 210 ? 15.955 0.874 -30.859 1.00 77.56 210 CYS A N 1
ATOM 1468 C CA . CYS A 1 210 ? 14.526 0.855 -31.148 1.00 77.56 210 CYS A CA 1
ATOM 1469 C C . CYS A 1 210 ? 14.016 1.863 -32.177 1.00 77.56 210 CYS A C 1
ATOM 1471 O O . CYS A 1 210 ? 12.801 1.952 -32.365 1.00 77.56 210 CYS A O 1
ATOM 1473 N N . VAL A 1 211 ? 14.898 2.540 -32.920 1.00 73.38 211 VAL A N 1
ATOM 1474 C CA . VAL A 1 211 ? 14.520 3.528 -33.947 1.00 73.38 211 VAL A CA 1
ATOM 1475 C C . VAL A 1 211 ? 13.431 2.987 -34.866 1.00 73.38 211 VAL A C 1
ATOM 1477 O O . VAL A 1 211 ? 12.408 3.638 -35.035 1.00 73.38 211 VAL A O 1
ATOM 1480 N N . ALA A 1 212 ? 13.589 1.766 -35.389 1.00 69.88 212 ALA A N 1
ATOM 1481 C CA . ALA A 1 212 ? 12.624 1.136 -36.295 1.00 69.88 212 ALA A CA 1
ATOM 1482 C C . ALA A 1 212 ? 11.210 0.978 -35.697 1.00 69.88 212 ALA A C 1
ATOM 1484 O O . ALA A 1 212 ? 10.219 1.081 -36.424 1.00 69.88 212 ALA A O 1
ATOM 1485 N N . ALA A 1 213 ? 11.110 0.744 -34.386 1.00 73.19 213 ALA A N 1
ATOM 1486 C CA . ALA A 1 213 ? 9.839 0.598 -33.683 1.00 73.19 213 ALA A CA 1
ATOM 1487 C C . ALA A 1 213 ? 9.177 1.957 -33.402 1.00 73.19 213 ALA A C 1
ATOM 1489 O O . ALA A 1 213 ? 7.959 2.066 -33.500 1.00 73.19 213 ALA A O 1
ATOM 1490 N N . PHE A 1 214 ? 9.971 2.997 -33.131 1.00 68.38 214 PHE A N 1
ATOM 1491 C CA . PHE A 1 214 ? 9.486 4.365 -32.917 1.00 68.38 214 PHE A CA 1
ATOM 1492 C C . PHE A 1 214 ? 9.105 5.091 -34.213 1.00 68.38 214 PHE A C 1
ATOM 1494 O O . PHE A 1 214 ? 8.204 5.925 -34.208 1.00 68.38 214 PHE A O 1
ATOM 1501 N N . VAL A 1 215 ? 9.760 4.770 -35.333 1.00 60.59 215 VAL A N 1
ATOM 1502 C CA . VAL A 1 215 ? 9.482 5.391 -36.642 1.00 60.59 215 VAL A CA 1
ATOM 1503 C C . VAL A 1 215 ? 8.481 4.615 -37.497 1.00 60.59 215 VAL A C 1
ATOM 1505 O O . VAL A 1 215 ? 8.011 5.163 -38.486 1.00 60.59 215 VAL A O 1
ATOM 1508 N N . GLY A 1 216 ? 8.157 3.366 -37.135 1.00 47.94 216 GLY A N 1
ATOM 1509 C CA . GLY A 1 216 ? 7.176 2.514 -37.808 1.00 47.94 216 GLY A CA 1
ATOM 1510 C C . GLY A 1 216 ? 7.421 2.319 -39.312 1.00 47.94 216 GLY A C 1
ATOM 1511 O O . GLY A 1 216 ? 7.060 3.162 -40.124 1.00 47.94 216 GLY A O 1
ATOM 1512 N N . LEU A 1 217 ? 7.972 1.159 -39.687 1.00 44.84 217 LEU A N 1
ATOM 1513 C CA . LEU A 1 217 ? 7.818 0.478 -40.989 1.00 44.84 217 LEU A CA 1
ATOM 1514 C C . LEU A 1 217 ? 7.298 1.364 -42.160 1.00 44.84 217 LEU A C 1
ATOM 1516 O O . LEU A 1 217 ? 6.096 1.451 -42.407 1.00 44.84 217 LEU A O 1
ATOM 1520 N N . ASP A 1 218 ? 8.221 1.963 -42.922 1.00 44.41 218 ASP A N 1
ATOM 1521 C CA . ASP A 1 218 ? 7.984 2.564 -44.252 1.00 44.41 218 ASP A CA 1
ATOM 1522 C C . ASP A 1 218 ? 7.138 3.862 -44.338 1.00 44.41 218 ASP A C 1
ATOM 1524 O O . ASP A 1 218 ? 6.380 4.078 -45.290 1.00 44.41 218 ASP A O 1
ATOM 1528 N N . ARG A 1 219 ? 7.320 4.814 -43.411 1.00 44.56 219 ARG A N 1
ATOM 1529 C CA . ARG A 1 219 ? 6.826 6.200 -43.582 1.00 44.56 219 ARG A CA 1
ATOM 1530 C C . ARG A 1 219 ? 7.913 7.268 -43.481 1.00 44.56 219 ARG A C 1
ATOM 1532 O O . ARG A 1 219 ? 7.903 8.124 -42.604 1.00 44.56 219 ARG A O 1
ATOM 1539 N N . LEU A 1 220 ? 8.752 7.344 -44.512 1.00 41.69 220 LEU A N 1
ATOM 1540 C CA . LEU A 1 220 ? 9.628 8.503 -44.763 1.00 41.69 220 LEU A CA 1
ATOM 1541 C C . LEU A 1 220 ? 8.865 9.843 -44.949 1.00 41.69 220 LEU A C 1
ATOM 1543 O O . LEU A 1 220 ? 9.485 10.897 -45.031 1.00 41.69 220 LEU A O 1
ATOM 1547 N N . ALA A 1 221 ? 7.528 9.824 -45.032 1.00 38.47 221 ALA A N 1
ATOM 1548 C CA . ALA A 1 221 ? 6.686 11.006 -45.237 1.00 38.47 221 ALA A CA 1
ATOM 1549 C C . ALA A 1 221 ? 6.120 11.629 -43.941 1.00 38.47 221 ALA A C 1
ATOM 1551 O O . ALA A 1 221 ? 5.618 12.747 -43.988 1.00 38.47 221 ALA A O 1
ATOM 1552 N N . GLU A 1 222 ? 6.213 10.951 -42.791 1.00 42.16 222 GLU A N 1
ATOM 1553 C CA . GLU A 1 222 ? 5.794 11.479 -41.471 1.00 42.16 222 GLU A CA 1
ATOM 1554 C C . GLU A 1 222 ? 6.985 12.080 -40.685 1.00 42.16 222 GLU A C 1
ATOM 1556 O O . GLU A 1 222 ? 6.886 12.439 -39.514 1.00 42.16 222 GLU A O 1
ATOM 1561 N N . ILE A 1 223 ? 8.121 12.228 -41.378 1.00 43.06 223 ILE A N 1
ATOM 1562 C CA . ILE A 1 223 ? 9.404 12.755 -40.898 1.00 43.06 223 ILE A CA 1
ATOM 1563 C C . ILE A 1 223 ? 9.345 14.257 -40.556 1.00 43.06 223 ILE A C 1
ATOM 1565 O O . ILE A 1 223 ? 10.085 14.715 -39.695 1.00 43.06 223 ILE A O 1
ATOM 1569 N N . ASP A 1 224 ? 8.445 15.051 -41.134 1.00 41.56 224 ASP A N 1
ATOM 1570 C CA . ASP A 1 224 ? 8.393 16.490 -40.810 1.00 41.56 224 ASP A CA 1
ATOM 1571 C C . ASP A 1 224 ? 7.723 16.795 -39.451 1.00 41.56 224 ASP A C 1
ATOM 1573 O O . ASP A 1 224 ? 7.877 17.897 -38.928 1.00 41.56 224 ASP A O 1
ATOM 1577 N N . GLY A 1 225 ? 6.992 15.837 -38.861 1.00 44.34 225 GLY A N 1
ATOM 1578 C CA . GLY A 1 225 ? 6.304 16.011 -37.571 1.00 44.34 225 GLY A CA 1
ATOM 1579 C C . GLY A 1 225 ? 7.083 15.494 -36.357 1.00 44.34 225 GLY A C 1
ATOM 1580 O O . GLY A 1 225 ? 6.998 16.083 -35.283 1.00 44.34 225 GLY A O 1
ATOM 1581 N N . PHE A 1 226 ? 7.851 14.412 -36.525 1.00 42.25 226 PHE A N 1
ATOM 1582 C CA . PHE A 1 226 ? 8.608 13.767 -35.442 1.00 42.25 226 PHE A CA 1
ATOM 1583 C C . PHE A 1 226 ? 10.007 14.378 -35.236 1.00 42.25 226 PHE A C 1
ATOM 1585 O O . PHE A 1 226 ? 10.533 14.350 -34.130 1.00 42.25 226 PHE A O 1
ATOM 1592 N N . TYR A 1 227 ? 10.606 14.983 -36.272 1.00 49.59 227 TYR A N 1
ATOM 1593 C CA . TYR A 1 227 ? 12.010 15.421 -36.244 1.00 49.59 227 TYR A CA 1
ATOM 1594 C C . TYR A 1 227 ? 12.243 16.860 -35.728 1.00 49.59 227 TYR A C 1
ATOM 1596 O O . TYR A 1 227 ? 13.325 17.427 -35.911 1.00 49.59 227 TYR A O 1
ATOM 1604 N N . GLY A 1 228 ? 11.247 17.475 -35.084 1.00 50.16 228 GLY A N 1
ATOM 1605 C CA . GLY A 1 228 ? 11.310 18.892 -34.717 1.00 50.16 228 GLY A CA 1
ATOM 1606 C C . GLY A 1 228 ? 11.335 19.823 -35.945 1.00 50.16 228 GLY A C 1
ATOM 1607 O O . GLY A 1 228 ? 11.284 19.367 -37.090 1.00 50.16 228 GLY A O 1
ATOM 1608 N N . PRO A 1 229 ? 11.359 21.154 -35.748 1.00 53.34 229 PRO A N 1
ATOM 1609 C CA . PRO A 1 229 ? 11.205 22.103 -36.845 1.00 53.34 229 PRO A CA 1
ATOM 1610 C C . PRO A 1 229 ? 12.322 21.971 -37.889 1.00 53.34 229 PRO A C 1
ATOM 1612 O O . PRO A 1 229 ? 13.508 21.851 -37.572 1.00 53.34 229 PRO A O 1
ATOM 1615 N N . ALA A 1 230 ? 11.940 22.085 -39.163 1.00 54.47 230 ALA A N 1
ATOM 1616 C CA . ALA A 1 230 ? 12.831 21.985 -40.317 1.00 54.47 230 ALA A CA 1
ATOM 1617 C C . ALA A 1 230 ? 13.942 23.061 -40.372 1.00 54.47 230 ALA A C 1
ATOM 1619 O O . ALA A 1 230 ? 14.823 22.971 -41.236 1.00 54.47 230 ALA A O 1
ATOM 1620 N N . ASP A 1 231 ? 13.923 24.027 -39.452 1.00 57.75 231 ASP A N 1
ATOM 1621 C CA . ASP A 1 231 ? 14.599 25.321 -39.557 1.00 57.75 231 ASP A CA 1
ATOM 1622 C C . ASP A 1 231 ? 15.910 25.433 -38.762 1.00 57.75 231 ASP A C 1
ATOM 1624 O O . ASP A 1 231 ? 16.544 26.490 -38.774 1.00 57.75 231 ASP A O 1
ATOM 1628 N N . PHE A 1 232 ? 16.371 24.374 -38.087 1.00 64.81 232 PHE A N 1
ATOM 1629 C CA . PHE A 1 232 ? 17.669 24.432 -37.408 1.00 64.81 232 PHE A CA 1
ATOM 1630 C C . PHE A 1 232 ? 18.818 24.632 -38.405 1.00 64.81 232 PHE A C 1
ATOM 1632 O O . PHE A 1 232 ? 18.962 23.885 -39.383 1.00 64.81 232 PHE A O 1
ATOM 1639 N N . ALA A 1 233 ? 19.672 25.622 -38.130 1.00 70.88 233 ALA A N 1
ATOM 1640 C CA . ALA A 1 233 ? 20.899 25.869 -38.881 1.00 70.88 233 ALA A CA 1
ATOM 1641 C C . ALA A 1 233 ? 21.799 24.618 -38.898 1.00 70.88 233 ALA A C 1
ATOM 1643 O O . ALA A 1 233 ? 21.738 23.781 -38.004 1.00 70.88 233 ALA A O 1
ATOM 1644 N N . ALA A 1 234 ? 22.613 24.447 -39.940 1.00 76.75 234 ALA A N 1
ATOM 1645 C CA . ALA A 1 234 ? 23.592 23.360 -39.974 1.00 76.75 234 ALA A CA 1
ATOM 1646 C C . ALA A 1 234 ? 24.794 23.681 -39.069 1.00 76.75 234 ALA A C 1
ATOM 1648 O O . ALA A 1 234 ? 25.161 24.845 -38.927 1.00 76.75 234 ALA A O 1
ATOM 1649 N N . GLY A 1 235 ? 25.438 22.645 -38.526 1.00 81.62 235 GLY A N 1
ATOM 1650 C CA . GLY A 1 235 ? 26.678 22.781 -37.753 1.00 81.62 235 GLY A CA 1
ATOM 1651 C C . GLY A 1 235 ? 26.495 23.165 -36.284 1.00 81.62 235 GLY A C 1
ATOM 1652 O O . GLY A 1 235 ? 27.470 23.564 -35.658 1.00 81.62 235 GLY A O 1
ATOM 1653 N N . LEU A 1 236 ? 25.279 23.042 -35.740 1.00 87.00 236 LEU A N 1
ATOM 1654 C CA . LEU A 1 236 ? 25.034 23.206 -34.306 1.00 87.00 236 LEU A CA 1
ATOM 1655 C C . LEU A 1 236 ? 25.832 22.186 -33.489 1.00 87.00 236 LEU A C 1
ATOM 1657 O O . LEU A 1 236 ? 26.018 21.043 -33.918 1.00 87.00 236 LEU A O 1
ATOM 1661 N N . THR A 1 237 ? 26.277 22.633 -32.321 1.00 88.81 237 THR A N 1
ATOM 1662 C CA . THR A 1 237 ? 26.975 21.863 -31.288 1.00 88.81 237 THR A CA 1
ATOM 1663 C C . THR A 1 237 ? 26.027 21.497 -30.144 1.00 88.81 237 THR A C 1
ATOM 1665 O O . THR A 1 237 ? 24.904 21.999 -30.069 1.00 88.81 237 THR A O 1
ATOM 1668 N N . CYS A 1 238 ? 26.482 20.656 -29.214 1.00 84.00 238 CYS A N 1
ATOM 1669 C CA . CYS A 1 238 ? 25.692 20.301 -28.035 1.00 84.00 238 CYS A CA 1
ATOM 1670 C C . CYS A 1 238 ? 25.351 21.502 -27.152 1.00 84.00 238 CYS A C 1
ATOM 1672 O O . CYS A 1 238 ? 24.253 21.565 -26.604 1.00 84.00 238 CYS A O 1
ATOM 1674 N N . THR A 1 239 ? 26.232 22.503 -27.098 1.00 86.25 239 THR A N 1
ATOM 1675 C CA . THR A 1 239 ? 25.964 23.772 -26.414 1.00 86.25 239 THR A CA 1
ATOM 1676 C C . THR A 1 239 ? 24.856 24.571 -27.095 1.00 86.25 239 THR A C 1
ATOM 1678 O O . THR A 1 239 ? 23.978 25.088 -26.413 1.00 86.25 239 THR A O 1
ATOM 1681 N N . ASP A 1 240 ? 24.851 24.644 -28.429 1.00 85.62 240 ASP A N 1
ATOM 1682 C CA . ASP A 1 240 ? 23.811 25.373 -29.173 1.00 85.62 240 ASP A CA 1
ATOM 1683 C C . ASP A 1 240 ? 22.432 24.727 -29.019 1.00 85.62 240 ASP A C 1
ATOM 1685 O O . ASP A 1 240 ? 21.398 25.386 -29.135 1.00 85.62 240 ASP A O 1
ATOM 1689 N N . LEU A 1 241 ? 22.423 23.418 -28.776 1.00 82.12 241 LEU A N 1
ATOM 1690 C CA . LEU A 1 241 ? 21.214 22.639 -28.602 1.00 82.12 241 LEU A CA 1
ATOM 1691 C C . LEU A 1 241 ? 20.787 22.515 -27.143 1.00 82.12 241 LEU A C 1
ATOM 1693 O O . LEU A 1 241 ? 19.747 21.912 -26.932 1.00 82.12 241 LEU A O 1
ATOM 1697 N N . ALA A 1 242 ? 21.516 23.048 -26.157 1.00 81.12 242 ALA A N 1
ATOM 1698 C CA . ALA A 1 242 ? 21.309 22.763 -24.729 1.00 81.12 242 ALA A CA 1
ATOM 1699 C C . ALA A 1 242 ? 19.861 22.975 -24.238 1.00 81.12 242 ALA A C 1
ATOM 1701 O O . ALA A 1 242 ? 19.348 22.151 -23.490 1.00 81.12 242 ALA A O 1
ATOM 1702 N N . ASP A 1 243 ? 19.166 23.999 -24.738 1.00 77.62 243 ASP A N 1
ATOM 1703 C CA . ASP A 1 243 ? 17.789 24.326 -24.326 1.00 77.62 243 ASP A CA 1
ATOM 1704 C C . ASP A 1 243 ? 16.700 23.477 -25.015 1.00 77.62 243 ASP A C 1
ATOM 1706 O O . ASP A 1 243 ? 15.506 23.668 -24.781 1.00 77.62 243 ASP A O 1
ATOM 1710 N N . GLN A 1 244 ? 17.074 22.574 -25.925 1.00 74.88 244 GLN A N 1
ATOM 1711 C CA . GLN A 1 244 ? 16.128 21.706 -26.631 1.00 74.88 244 GLN A CA 1
ATOM 1712 C C . GLN A 1 244 ? 15.812 20.440 -25.821 1.00 74.88 244 GLN A C 1
ATOM 1714 O O . GLN A 1 244 ? 16.612 20.014 -24.990 1.00 74.88 244 GLN A O 1
ATOM 1719 N N . SER A 1 245 ? 14.676 19.785 -26.078 1.00 66.94 245 SER A N 1
ATOM 1720 C CA . SER A 1 245 ? 14.440 18.441 -25.528 1.00 66.94 245 SER A CA 1
ATOM 1721 C C . SER A 1 245 ? 15.415 17.429 -26.137 1.00 66.94 245 SER A C 1
ATOM 1723 O O . SER A 1 245 ? 15.841 17.595 -27.283 1.00 66.94 245 SER A O 1
ATOM 1725 N N . TYR A 1 246 ? 15.742 16.357 -25.408 1.00 67.19 246 TYR A N 1
ATOM 1726 C CA . TYR A 1 246 ? 16.625 15.310 -25.933 1.00 67.19 246 TYR A CA 1
ATOM 1727 C C . TYR A 1 246 ? 16.072 14.687 -27.226 1.00 67.19 246 TYR A C 1
ATOM 1729 O O . TYR A 1 246 ? 16.814 14.514 -28.190 1.00 67.19 246 TYR A O 1
ATOM 1737 N N . ASP A 1 247 ? 14.752 14.491 -27.309 1.00 60.72 247 ASP A N 1
ATOM 1738 C CA . ASP A 1 247 ? 14.076 14.042 -28.534 1.00 60.72 247 ASP A CA 1
ATOM 1739 C C . ASP A 1 247 ? 14.363 14.973 -29.733 1.00 60.72 247 ASP A C 1
ATOM 1741 O O . ASP A 1 247 ? 14.633 14.511 -30.842 1.00 60.72 247 ASP A O 1
ATOM 1745 N N . THR A 1 248 ? 14.387 16.293 -29.509 1.00 69.00 248 THR A N 1
ATOM 1746 C CA . THR A 1 248 ? 14.708 17.294 -30.544 1.00 69.00 248 THR A CA 1
ATOM 1747 C C . THR A 1 248 ? 16.180 17.225 -30.966 1.00 69.00 248 THR A C 1
ATOM 1749 O O . THR A 1 248 ? 16.501 17.394 -32.145 1.00 69.00 248 THR A O 1
ATOM 1752 N N . VAL A 1 249 ? 17.089 16.954 -30.026 1.00 74.50 249 VAL A N 1
ATOM 1753 C CA . VAL A 1 249 ? 18.527 16.800 -30.302 1.00 74.50 249 VAL A CA 1
ATOM 1754 C C . VAL A 1 249 ? 18.804 15.546 -31.126 1.00 74.50 249 VAL A C 1
ATOM 1756 O O . VAL A 1 249 ? 19.494 15.626 -32.146 1.00 74.50 249 VAL A O 1
ATOM 1759 N N . VAL A 1 250 ? 18.215 14.411 -30.742 1.00 71.50 250 VAL A N 1
ATOM 1760 C CA . VAL A 1 250 ? 18.301 13.153 -31.497 1.00 71.50 250 VAL A CA 1
ATOM 1761 C C . VAL A 1 250 ? 17.757 13.335 -32.912 1.00 71.50 250 VAL A C 1
ATOM 1763 O O . VAL A 1 250 ? 18.397 12.937 -33.888 1.00 71.50 250 VAL A O 1
ATOM 1766 N N . ALA A 1 251 ? 16.611 14.001 -33.044 1.00 66.25 251 ALA A N 1
ATOM 1767 C CA . ALA A 1 251 ? 16.017 14.296 -34.336 1.00 66.25 251 ALA A CA 1
ATOM 1768 C C . ALA A 1 251 ? 16.922 15.150 -35.242 1.00 66.25 251 ALA A C 1
ATOM 1770 O O . ALA A 1 251 ? 17.115 14.823 -36.419 1.00 66.25 251 ALA A O 1
ATOM 1771 N N . TYR A 1 252 ? 17.514 16.224 -34.707 1.00 74.19 252 TYR A N 1
ATOM 1772 C CA . TYR A 1 252 ? 18.473 17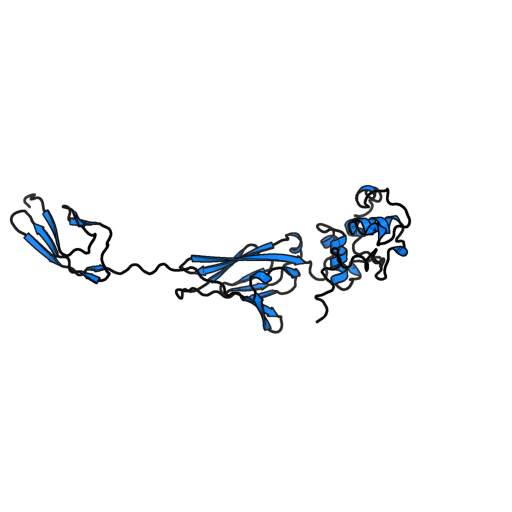.046 -35.446 1.00 74.19 252 TYR A CA 1
ATOM 1773 C C . TYR A 1 252 ? 19.690 16.224 -35.895 1.00 74.19 252 TYR A C 1
ATOM 1775 O O . TYR A 1 252 ? 20.095 16.304 -37.059 1.00 74.19 252 TYR A O 1
ATOM 1783 N N . TRP A 1 253 ? 20.252 15.415 -34.994 1.00 74.44 253 TRP A N 1
ATOM 1784 C CA . TRP A 1 253 ? 21.419 14.578 -35.265 1.00 74.44 253 TRP A CA 1
ATOM 1785 C C . TRP A 1 253 ? 21.156 13.587 -36.404 1.00 74.44 253 TRP A C 1
ATOM 1787 O O . TRP A 1 253 ? 21.907 13.556 -37.382 1.00 74.44 253 TRP A O 1
ATOM 1797 N N . LEU A 1 254 ? 20.027 12.875 -36.358 1.00 68.56 254 LEU A N 1
ATOM 1798 C CA . LEU A 1 254 ? 19.590 11.969 -37.422 1.00 68.56 254 LEU A CA 1
ATOM 1799 C C . LEU A 1 254 ? 19.407 12.691 -38.766 1.00 68.56 254 LEU A C 1
ATOM 1801 O O . LEU A 1 254 ? 19.922 12.242 -39.791 1.00 68.56 254 LEU A O 1
ATOM 1805 N N . ARG A 1 255 ? 18.738 13.854 -38.779 1.00 70.69 255 ARG A N 1
ATOM 1806 C CA . ARG A 1 255 ? 18.472 14.623 -40.011 1.00 70.69 255 ARG A CA 1
ATOM 1807 C C . ARG A 1 255 ? 19.743 15.151 -40.677 1.00 70.69 255 ARG A C 1
ATOM 1809 O O . ARG A 1 255 ? 19.765 15.374 -41.888 1.00 70.69 255 ARG A O 1
ATOM 1816 N N . ARG A 1 256 ? 20.804 15.375 -39.900 1.00 74.75 256 ARG A N 1
ATOM 1817 C CA . ARG A 1 256 ? 22.109 15.835 -40.396 1.00 74.75 256 ARG A CA 1
ATOM 1818 C C . ARG A 1 256 ? 23.060 14.696 -40.761 1.00 74.75 256 ARG A C 1
ATOM 1820 O O . ARG A 1 256 ? 24.198 14.981 -41.123 1.00 74.75 256 ARG A O 1
ATOM 1827 N N . GLY A 1 257 ? 22.589 13.448 -40.734 1.00 71.94 257 GLY A N 1
ATOM 1828 C CA . GLY A 1 257 ? 23.412 12.284 -41.046 1.00 71.94 257 GLY A CA 1
ATOM 1829 C C . GLY A 1 257 ? 24.432 11.999 -39.950 1.00 71.94 257 GLY A C 1
ATOM 1830 O O . GLY A 1 257 ? 25.583 11.721 -40.264 1.00 71.94 257 GLY A O 1
ATOM 1831 N N . GLN A 1 258 ? 24.003 12.123 -38.690 1.00 74.31 258 GLN A N 1
ATOM 1832 C CA . GLN A 1 258 ? 24.775 11.790 -37.492 1.00 74.31 258 GLN A CA 1
ATOM 1833 C C . GLN A 1 258 ? 26.135 12.505 -37.440 1.00 74.31 258 GLN A C 1
ATOM 1835 O O . GLN A 1 258 ? 27.191 11.871 -37.444 1.00 74.31 258 GLN A O 1
ATOM 1840 N N . PRO A 1 259 ? 26.150 13.849 -37.441 1.00 79.12 259 PRO A N 1
ATOM 1841 C CA . PRO A 1 259 ? 27.399 14.585 -37.437 1.00 79.12 259 PRO A CA 1
ATOM 1842 C C . PRO A 1 259 ? 28.182 14.318 -36.143 1.00 79.12 259 PRO A C 1
ATOM 1844 O O . PRO A 1 259 ? 27.652 14.423 -35.037 1.00 79.12 259 PRO A O 1
ATOM 1847 N N . THR A 1 260 ? 29.473 14.015 -36.283 1.00 81.81 260 THR A N 1
ATOM 1848 C CA . THR A 1 260 ? 30.346 13.618 -35.164 1.00 81.81 260 THR A CA 1
ATOM 1849 C C . THR A 1 260 ? 30.608 14.740 -34.164 1.00 81.81 260 THR A C 1
ATOM 1851 O O . THR A 1 260 ? 31.092 14.485 -33.076 1.00 81.81 260 THR A O 1
ATOM 1854 N N . ASN A 1 261 ? 30.319 15.999 -34.507 1.00 82.44 261 ASN A N 1
ATOM 1855 C CA . ASN A 1 261 ? 30.479 17.128 -33.586 1.00 82.44 261 ASN A CA 1
ATOM 1856 C C . ASN A 1 261 ? 29.372 17.212 -32.519 1.00 82.44 261 ASN A C 1
ATOM 1858 O O . ASN A 1 261 ? 29.382 18.151 -31.723 1.00 82.44 261 ASN A O 1
ATOM 1862 N N . LEU A 1 262 ? 28.402 16.297 -32.567 1.00 81.06 262 LEU A N 1
ATOM 1863 C CA . LEU A 1 262 ? 27.394 16.108 -31.532 1.00 81.06 262 LEU A CA 1
ATOM 1864 C C . LEU A 1 262 ? 27.575 14.805 -30.757 1.00 81.06 262 LEU A C 1
ATOM 1866 O O . LEU A 1 262 ? 26.904 14.648 -29.756 1.00 81.06 262 LEU A O 1
ATOM 1870 N N . ASP A 1 263 ? 28.426 13.884 -31.201 1.00 80.56 263 ASP A N 1
ATOM 1871 C CA . ASP A 1 263 ? 28.699 12.634 -30.486 1.00 80.56 263 ASP A CA 1
ATOM 1872 C C . ASP A 1 263 ? 29.903 12.859 -29.568 1.00 80.56 263 ASP A C 1
ATOM 1874 O O . ASP A 1 263 ? 31.009 13.129 -30.050 1.00 80.56 263 ASP A O 1
ATOM 1878 N N . GLU A 1 264 ? 29.686 12.829 -28.253 1.00 75.75 264 GLU A N 1
ATOM 1879 C CA . GLU A 1 264 ? 30.714 13.142 -27.258 1.00 75.75 264 GLU A CA 1
ATOM 1880 C C . GLU A 1 264 ? 31.377 11.882 -26.679 1.00 75.75 264 GLU A C 1
ATOM 1882 O O . GLU A 1 264 ? 32.215 11.989 -25.780 1.00 75.75 264 GLU A O 1
ATOM 1887 N N . GLY A 1 265 ? 31.122 10.709 -27.274 1.00 62.16 265 GLY A N 1
ATOM 1888 C CA . GLY A 1 265 ? 31.957 9.520 -27.099 1.00 62.16 265 GLY A CA 1
ATOM 1889 C C . GLY A 1 265 ? 31.217 8.191 -26.990 1.00 62.16 265 GLY A C 1
ATOM 1890 O O . GLY A 1 265 ? 31.871 7.151 -27.097 1.00 62.16 265 GLY A O 1
ATOM 1891 N N . PHE A 1 266 ? 29.900 8.197 -26.795 1.00 60.81 266 PHE A N 1
ATOM 1892 C CA . PHE A 1 266 ? 29.088 6.996 -26.598 1.00 60.81 266 PHE A CA 1
ATOM 1893 C C . PHE A 1 266 ? 28.135 6.702 -27.764 1.00 60.81 266 PHE A C 1
ATOM 1895 O O . PHE A 1 266 ? 27.231 5.881 -27.616 1.00 60.81 266 PHE A O 1
ATOM 1902 N N . GLY A 1 267 ? 28.339 7.312 -28.940 1.00 65.62 267 GLY A N 1
ATOM 1903 C CA . GLY A 1 267 ? 27.555 6.993 -30.139 1.00 65.62 267 GLY A CA 1
ATOM 1904 C C . GLY A 1 267 ? 26.139 7.569 -30.111 1.00 65.62 267 GLY A C 1
ATOM 1905 O O . GLY A 1 267 ? 25.294 7.174 -30.913 1.00 65.62 267 GLY A O 1
ATOM 1906 N N . LEU A 1 268 ? 25.884 8.508 -29.197 1.00 70.44 268 LEU A N 1
ATOM 1907 C CA . LEU A 1 268 ? 24.621 9.209 -29.011 1.00 70.44 268 LEU A CA 1
ATOM 1908 C C . LEU A 1 268 ? 24.873 10.722 -29.018 1.00 70.44 268 LEU A C 1
ATOM 1910 O O . LEU A 1 268 ? 25.935 11.175 -28.600 1.00 70.44 268 LEU A O 1
ATOM 1914 N N . PRO A 1 269 ? 23.916 11.543 -29.476 1.00 72.19 269 PRO A N 1
ATOM 1915 C CA . PRO A 1 269 ? 24.138 12.974 -29.550 1.00 72.19 269 PRO A CA 1
ATOM 1916 C C . PRO A 1 269 ? 24.027 13.633 -28.173 1.00 72.19 269 PRO A C 1
ATOM 1918 O O . PRO A 1 269 ? 22.995 13.522 -27.511 1.00 72.19 269 PRO A O 1
ATOM 1921 N N . CYS A 1 270 ? 25.048 14.395 -27.791 1.00 77.00 270 CYS A N 1
ATOM 1922 C CA . CYS A 1 270 ? 25.133 15.191 -26.565 1.00 77.00 270 CYS A CA 1
ATOM 1923 C C . CYS A 1 270 ? 24.963 14.371 -25.288 1.00 77.00 270 CYS A C 1
ATOM 1925 O O . CYS A 1 270 ? 24.447 14.857 -24.285 1.00 77.00 270 CYS A O 1
ATOM 1927 N N . ASP A 1 271 ? 25.386 13.121 -25.376 1.00 68.31 271 ASP A N 1
ATOM 1928 C CA . ASP A 1 271 ? 25.423 12.093 -24.352 1.00 68.31 271 ASP A CA 1
ATOM 1929 C C . ASP A 1 271 ? 26.207 12.504 -23.101 1.00 68.31 271 ASP A C 1
ATOM 1931 O O . ASP A 1 271 ? 25.758 12.213 -21.997 1.00 68.31 271 ASP A O 1
ATOM 1935 N N . VAL A 1 272 ? 27.309 13.246 -23.245 1.00 68.12 272 VAL A N 1
ATOM 1936 C CA . VAL A 1 272 ? 28.107 13.733 -22.102 1.00 68.12 272 VAL A CA 1
ATOM 1937 C C . VAL A 1 272 ? 27.573 15.067 -21.569 1.00 68.12 272 VAL A C 1
ATOM 1939 O O . VAL A 1 272 ? 27.422 15.272 -20.367 1.00 68.12 272 VAL A O 1
ATOM 1942 N N . SER A 1 273 ? 27.236 15.998 -22.456 1.00 66.38 273 SER A N 1
ATOM 1943 C CA . SER A 1 273 ? 26.784 17.349 -22.106 1.00 66.38 273 SER A CA 1
ATOM 1944 C C . SER A 1 273 ? 25.385 17.394 -21.485 1.00 66.38 273 SER A C 1
ATOM 1946 O O . SER A 1 273 ? 24.995 18.430 -20.943 1.00 66.38 273 SER A O 1
ATOM 1948 N N . ARG A 1 274 ? 24.608 16.307 -21.577 1.00 63.12 274 ARG A N 1
ATOM 1949 C CA . ARG A 1 274 ? 23.226 16.214 -21.076 1.00 63.12 274 ARG A CA 1
ATOM 1950 C C . ARG A 1 274 ? 23.036 15.162 -19.990 1.00 63.12 274 ARG A C 1
ATOM 1952 O O . ARG A 1 274 ? 21.908 14.725 -19.761 1.00 63.12 274 ARG A O 1
ATOM 1959 N N . GLU A 1 275 ? 24.095 14.863 -19.242 1.00 53.78 275 GLU A N 1
ATOM 1960 C CA . GLU A 1 275 ? 24.090 14.064 -18.006 1.00 53.78 275 GLU A CA 1
ATOM 1961 C C . GLU A 1 275 ? 23.152 14.605 -16.878 1.00 53.78 275 GLU A C 1
ATOM 1963 O O . GLU A 1 275 ? 23.297 14.250 -15.715 1.00 53.78 275 GLU A O 1
ATOM 1968 N N . GLY A 1 276 ? 22.152 15.446 -17.167 1.00 48.84 276 GLY A N 1
ATOM 1969 C CA . GLY A 1 276 ? 21.115 15.885 -16.220 1.00 48.84 276 GLY A CA 1
ATOM 1970 C C . GLY A 1 276 ? 19.672 15.794 -16.737 1.00 48.84 276 GLY A C 1
ATOM 1971 O O . GLY A 1 276 ? 18.748 15.853 -15.930 1.00 48.84 276 GLY A O 1
ATOM 1972 N N . ASP A 1 277 ? 19.454 15.598 -18.043 1.00 49.75 277 ASP A N 1
ATOM 1973 C CA . ASP A 1 277 ? 18.120 15.604 -18.659 1.00 49.75 277 ASP A CA 1
ATOM 1974 C C . ASP A 1 277 ? 17.708 14.175 -19.051 1.00 49.75 277 ASP A C 1
ATOM 1976 O O . ASP A 1 277 ? 17.981 13.716 -20.156 1.00 49.75 277 ASP A O 1
ATOM 1980 N N . ALA A 1 278 ? 17.057 13.462 -18.126 1.00 45.59 278 ALA A N 1
ATOM 1981 C CA . ALA A 1 278 ? 16.437 12.128 -18.264 1.00 45.59 278 ALA A CA 1
ATOM 1982 C C . ALA A 1 278 ? 17.335 10.928 -18.656 1.00 45.59 278 ALA A C 1
ATOM 1984 O O . ALA A 1 278 ? 17.132 9.842 -18.117 1.00 45.59 278 ALA A O 1
ATOM 1985 N N . ALA A 1 279 ? 18.368 11.089 -19.489 1.00 42.06 279 ALA A N 1
ATOM 1986 C CA . ALA A 1 279 ? 19.376 10.052 -19.753 1.00 42.06 279 ALA A CA 1
ATOM 1987 C C . ALA A 1 279 ? 20.249 9.749 -18.516 1.00 42.06 279 ALA A C 1
ATOM 1989 O O . ALA A 1 279 ? 20.922 8.725 -18.452 1.00 42.06 279 ALA A O 1
ATOM 1990 N N . ALA A 1 280 ? 20.204 10.620 -17.506 1.00 39.53 280 ALA A N 1
ATOM 1991 C CA . ALA A 1 280 ? 21.161 10.638 -16.411 1.00 39.53 280 ALA A CA 1
ATOM 1992 C C . ALA A 1 280 ? 20.593 10.412 -15.011 1.00 39.53 280 ALA A C 1
ATOM 1994 O O . ALA A 1 280 ? 21.311 10.554 -14.025 1.00 39.53 280 ALA A O 1
ATOM 1995 N N . PHE A 1 281 ? 19.329 10.008 -14.890 1.00 38.53 281 PHE A N 1
ATOM 1996 C CA . PHE A 1 281 ? 18.857 9.539 -13.587 1.00 38.53 281 PHE A CA 1
ATOM 1997 C C . PHE A 1 281 ? 19.398 8.135 -13.242 1.00 38.53 281 PHE A C 1
ATOM 1999 O O . PHE A 1 281 ? 19.343 7.719 -12.092 1.00 38.53 281 PHE A O 1
ATOM 2006 N N . TYR A 1 282 ? 19.969 7.411 -14.216 1.00 38.88 282 TYR A N 1
ATOM 2007 C CA . TYR A 1 282 ? 20.274 5.979 -14.094 1.00 38.88 282 TYR A CA 1
ATOM 2008 C C . TYR A 1 282 ? 21.766 5.607 -14.036 1.00 38.88 282 TYR A C 1
ATOM 2010 O O . TYR A 1 282 ? 22.084 4.423 -14.012 1.00 38.88 282 TYR A O 1
ATOM 2018 N N . LEU A 1 283 ? 22.694 6.569 -13.947 1.00 34.66 283 LEU A N 1
ATOM 2019 C CA . LEU A 1 283 ? 24.133 6.262 -13.841 1.00 34.66 283 LEU A CA 1
ATOM 2020 C C . LEU A 1 283 ? 24.636 5.985 -12.406 1.00 34.66 283 LEU A C 1
ATOM 2022 O O . LEU A 1 283 ? 25.820 5.700 -12.244 1.00 34.66 283 LEU A O 1
ATOM 2026 N N . PHE A 1 284 ? 23.786 6.028 -11.365 1.00 34.09 284 PHE A N 1
ATOM 2027 C CA . PHE A 1 284 ? 24.253 5.937 -9.966 1.00 34.09 284 PHE A CA 1
ATOM 2028 C C . PHE A 1 284 ? 23.761 4.761 -9.106 1.00 34.09 284 PHE A C 1
ATOM 2030 O O . PHE A 1 284 ? 24.257 4.623 -7.992 1.00 34.09 284 PHE A O 1
ATOM 2037 N N . GLU A 1 285 ? 22.911 3.851 -9.593 1.00 36.50 285 GLU A N 1
ATOM 2038 C CA . GLU A 1 285 ? 22.502 2.663 -8.803 1.00 36.50 285 GLU A CA 1
ATOM 2039 C C . GLU A 1 285 ? 22.936 1.320 -9.415 1.00 36.50 285 GLU A C 1
ATOM 2041 O O . GLU A 1 285 ? 22.300 0.291 -9.215 1.00 36.50 285 GLU A O 1
ATOM 2046 N N . GLY A 1 286 ? 24.043 1.315 -10.166 1.00 31.94 286 GLY A N 1
ATOM 2047 C CA . GLY A 1 286 ? 24.600 0.107 -10.793 1.00 31.94 286 GLY A CA 1
ATOM 2048 C C . GLY A 1 286 ? 26.012 -0.286 -10.345 1.00 31.94 286 GLY A C 1
ATOM 2049 O O . GLY A 1 286 ? 26.565 -1.243 -10.879 1.00 31.94 286 GLY A O 1
ATOM 2050 N N . SER A 1 287 ? 26.627 0.428 -9.396 1.00 30.73 287 SER A N 1
ATOM 2051 C CA . SER A 1 287 ? 27.957 0.080 -8.877 1.00 30.73 287 SER A CA 1
ATOM 2052 C C . SER A 1 287 ? 27.938 -0.092 -7.359 1.00 30.73 287 SER A C 1
ATOM 2054 O O . SER A 1 287 ? 28.295 0.822 -6.611 1.00 30.73 287 SER A O 1
ATOM 2056 N N . GLY A 1 288 ? 27.528 -1.288 -6.938 1.00 29.14 288 GLY A N 1
ATOM 2057 C CA . GLY A 1 288 ? 27.800 -1.898 -5.637 1.00 29.14 288 GLY A CA 1
ATOM 2058 C C . GLY A 1 288 ? 28.231 -3.341 -5.845 1.00 29.14 288 GLY A C 1
ATOM 2059 O O . GLY A 1 288 ? 27.470 -4.070 -6.515 1.00 29.14 288 GLY A O 1
#

Sequence (288 aa):
SEGDGLTFSASGLPAGAVMDSTGLVTGTLVGPAGTYTPVVTVSDGTTEVSTSFSWVVSEPAPPQAPPEFAATADWIDTAGNVFPTLLADLGGVISETAALDIRFTATDPDGGAVTFSASGLPVGLTMDVDGRLSGAAAPGTARGEPYQATITAASSAGATDVAIEWQVAFGPGATCEAIAVDFTYANAVAYWLREDQPVGLDVDGNGLPCVAAFVGLDRLAEIDGFYGPADFAAGLTCTDLADQSYDTVVAYWLRRGQPTNLDEGFGLPCDVSREGDAAAFYLFEGSG